Protein AF-A0A0R0HZZ9-F1 (afdb_monomer_lite)

Foldseek 3Di:
DDDDDDDDDDDDDDDDDDDDDDDDDDDDDDDDDDDDDDDDDDDDDDDDDDDDDDDDDDDDDDDDDDDDDDDDDDDDDDDDDDDDDDDDDDDDDDDDDDDDDDDDDPDPDDPPPPPDDDDPPPPPDDDDDDPPPDDDCVVVVVVVVVVVVVVVVVVVVVVVVVVVVVVVVVVVVVVVVVVVVVVVVVVVVVVVVVVVVVVVVVVVVVVVVVVVVVVVVVVVVVVVVVVVVVVVVVVVVVVVVVVVVVVVVVPPDDDDDDPDDPPDDDDDDDDDDPDPDPDPDPPPDDPPDDQPPCNDPVNCVVVVVVDPDDVCVVPPPVNDDDVVLVPPDPVVNPD

Radius of gyration: 51.35 Å; chains: 1; bounding box: 128×70×139 Å

Sequence (335 aa):
MAGSNIREPLAEIVDNVNPSASVLQDDILTGGREDILSTEFNLSGTCNKAKHKLDKQDGNRKRFTRKGKENHNISLGANGVKRTAESVCKRPSRGKLSGKDSMKQGSFNNIVSNVSSFIPLVQQKQAAAVVTGKRDIKVKALEAAEAAKRMAEKKENERKMKKEVLRIERERLELELQKKKKEEERKKKEAQMAAKKRQREDEEKKEKEKKRKRVNDMKKQQQEHEKILAKKEEIKIQRRATVMDNLIKAAEDDDLIIKDSLQEQSYEISPYRGSDDEDEDEDDLPNNKFIPSWASKHSLSLIVSSQKMDPETIFPPQSFCNIAEVLLPRKLQLQ

InterPro domains:
  IPR005635 Inner centromere protein, ARK-binding domain [PF03941] (275-326)
  IPR050875 Troponin I [PTHR13738] (38-294)

Organism: Glycine max (NCBI:txid3847)

Secondary structure (DSSP, 8-state):
-------PPPPP-------PPPP----------------------------------------------------------------------PPP--------------GGGG--------------------SS-HHHHHHHHHHHHHHHHHHHHHHHHHHHHHHHHHHHHHHHHHHHHHHHHHHHHHHHHHHHHHHHHHHHHHHHHHHHHHHHHHHHHHHHHHHHHHHHHHHHHHHHHHHHHHHHTT-SS--------------------------S--TTS-------GGGSHHHHHHHHHH----HHHHS-GGGSPPHHHHTS-TTTS--

pLDDT: mean 70.73, std 17.26, range [36.44, 95.56]

Structure (mmCIF, N/CA/C/O backbone):
data_AF-A0A0R0HZZ9-F1
#
_entry.id   AF-A0A0R0HZZ9-F1
#
loop_
_atom_site.group_PDB
_atom_site.id
_atom_site.type_symbol
_atom_site.label_atom_id
_atom_site.label_alt_id
_atom_site.label_comp_id
_atom_site.label_asym_id
_atom_site.label_entity_id
_atom_site.label_seq_id
_atom_site.pdbx_PDB_ins_code
_atom_site.Cartn_x
_atom_site.Cartn_y
_atom_site.Cartn_z
_atom_site.occupancy
_atom_site.B_iso_or_equiv
_atom_site.auth_seq_id
_atom_site.auth_comp_id
_atom_site.auth_asym_id
_atom_site.auth_atom_id
_atom_site.pdbx_PDB_model_num
ATOM 1 N N . MET A 1 1 ? -28.951 37.856 52.549 1.00 50.88 1 MET A N 1
ATOM 2 C CA . MET A 1 1 ? -27.474 37.849 52.599 1.00 50.88 1 MET A CA 1
ATOM 3 C C . MET A 1 1 ? -26.982 37.317 51.262 1.00 50.88 1 MET A C 1
ATOM 5 O O . MET A 1 1 ? -27.028 36.117 51.039 1.00 50.88 1 MET A O 1
ATOM 9 N N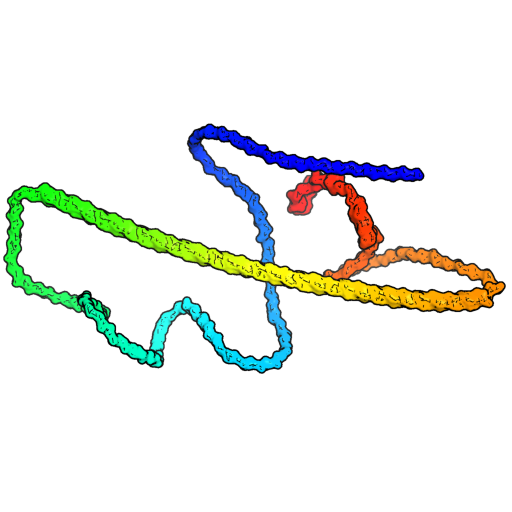 . ALA A 1 2 ? -26.685 38.226 50.333 1.00 44.50 2 ALA A N 1
ATOM 10 C CA . ALA A 1 2 ? -26.328 37.932 48.948 1.00 44.50 2 ALA A CA 1
ATOM 11 C C . ALA A 1 2 ? -24.808 38.053 48.778 1.00 44.50 2 ALA A C 1
ATOM 13 O O . ALA A 1 2 ? -24.232 39.042 49.223 1.00 44.50 2 ALA A O 1
ATOM 14 N N . GLY A 1 3 ? -24.173 37.069 48.143 1.00 56.09 3 GLY A N 1
ATOM 15 C CA . GLY A 1 3 ? -22.764 37.119 47.753 1.00 56.09 3 GLY A CA 1
ATOM 16 C C . GLY A 1 3 ? -22.658 36.967 46.242 1.00 56.09 3 GLY A C 1
ATOM 17 O O . GLY A 1 3 ? -22.862 35.874 45.723 1.00 56.09 3 GLY A O 1
ATOM 18 N N . SER A 1 4 ? -22.399 38.073 45.544 1.00 56.22 4 SER A N 1
ATOM 19 C CA . SER A 1 4 ? -22.109 38.098 44.107 1.00 56.22 4 SER A CA 1
ATOM 20 C C . SER A 1 4 ? -20.598 38.148 43.923 1.00 56.22 4 SER A C 1
ATOM 22 O O . SER A 1 4 ? -19.963 39.081 44.406 1.00 56.22 4 SER A O 1
ATOM 24 N N . ASN A 1 5 ? -20.028 37.173 43.217 1.00 62.66 5 ASN A N 1
ATOM 25 C CA . ASN A 1 5 ? -18.612 37.175 42.859 1.00 62.66 5 ASN A CA 1
ATOM 26 C C . ASN A 1 5 ? -18.471 37.684 41.419 1.00 62.66 5 ASN A C 1
ATOM 28 O O . ASN A 1 5 ? -18.911 37.034 40.471 1.00 62.66 5 ASN A O 1
ATOM 32 N N . ILE A 1 6 ? -17.892 38.876 41.290 1.00 58.50 6 ILE A N 1
ATOM 33 C CA . ILE A 1 6 ? -17.568 39.566 40.037 1.00 58.50 6 ILE A CA 1
ATOM 34 C C . ILE A 1 6 ? -16.272 38.957 39.482 1.00 58.50 6 ILE A C 1
ATOM 36 O O . ILE A 1 6 ? -15.330 38.720 40.235 1.00 58.50 6 ILE A O 1
ATOM 40 N N . ARG A 1 7 ? -16.222 38.691 38.172 1.00 70.94 7 ARG A N 1
ATOM 41 C CA . ARG A 1 7 ? -15.041 38.167 37.469 1.00 70.94 7 ARG A CA 1
ATOM 42 C C . ARG A 1 7 ? -14.515 39.244 36.511 1.00 70.94 7 ARG A C 1
ATOM 44 O O . ARG A 1 7 ? -15.278 39.717 35.675 1.00 70.94 7 ARG A O 1
ATOM 51 N N . GLU A 1 8 ? -13.247 39.628 36.654 1.00 70.31 8 GLU A N 1
ATOM 52 C CA . GLU A 1 8 ? -12.540 40.572 35.767 1.00 70.31 8 GLU A CA 1
ATOM 53 C C . GLU A 1 8 ? -12.221 39.967 34.381 1.00 70.31 8 GLU A C 1
ATOM 55 O O . GLU A 1 8 ? -12.094 38.741 34.268 1.00 70.31 8 GLU A O 1
ATOM 60 N N . PRO A 1 9 ? -12.077 40.794 33.321 1.00 62.66 9 PRO A N 1
ATOM 61 C CA . PRO A 1 9 ? -11.747 40.332 31.975 1.00 62.66 9 PRO A CA 1
ATOM 62 C C . PRO A 1 9 ? -10.226 40.226 31.748 1.00 62.66 9 PRO A C 1
ATOM 64 O O . PRO A 1 9 ? -9.448 41.028 32.258 1.00 62.66 9 PRO A O 1
ATOM 67 N N . LEU A 1 10 ? -9.805 39.231 30.955 1.00 63.00 10 LEU A N 1
ATOM 68 C CA . LEU A 1 10 ? -8.409 39.010 30.556 1.00 63.00 10 LEU A CA 1
ATOM 69 C C . LEU A 1 10 ? -7.931 40.060 29.538 1.00 63.00 10 LEU A C 1
ATOM 71 O O . LEU A 1 10 ? -8.644 40.372 28.587 1.00 63.00 10 LEU A O 1
ATOM 75 N N . ALA A 1 11 ? -6.697 40.530 29.727 1.00 61.00 11 ALA A N 1
ATOM 76 C CA . ALA A 1 11 ? -5.991 41.469 28.862 1.00 61.00 11 ALA A CA 1
ATOM 77 C C . ALA A 1 11 ? -5.634 40.886 27.479 1.00 61.00 11 ALA A C 1
ATOM 79 O O . ALA A 1 11 ? -5.293 39.709 27.347 1.00 61.00 11 ALA A O 1
ATOM 80 N N . GLU A 1 12 ? -5.681 41.756 26.468 1.00 52.16 12 GLU A N 1
ATOM 81 C CA . GLU A 1 12 ? -5.225 41.532 25.093 1.00 52.16 12 GLU A CA 1
ATOM 82 C C . GLU A 1 12 ? -3.694 41.420 25.032 1.00 52.16 12 GLU A C 1
ATOM 84 O O . GLU A 1 12 ? -2.976 42.266 25.567 1.00 52.16 12 GLU A O 1
ATOM 89 N N . ILE A 1 13 ? -3.185 40.392 24.349 1.00 65.38 13 ILE A N 1
ATOM 90 C CA . ILE A 1 13 ? -1.759 40.244 24.046 1.00 65.38 13 ILE A CA 1
ATOM 91 C C . ILE A 1 13 ? -1.553 40.671 22.591 1.00 65.38 13 ILE A C 1
ATOM 93 O O . ILE A 1 13 ? -2.088 40.059 21.669 1.00 65.38 13 ILE A O 1
ATOM 97 N N . VAL A 1 14 ? -0.802 41.758 22.416 1.00 57.75 14 VAL A N 1
ATOM 98 C CA . VAL A 1 14 ? -0.330 42.293 21.135 1.00 57.75 14 VAL A CA 1
ATOM 99 C C . VAL A 1 14 ? 0.933 41.536 20.721 1.00 57.75 14 VAL A C 1
ATOM 101 O O . VAL A 1 14 ? 1.928 41.551 21.446 1.00 57.75 14 VAL A O 1
ATOM 104 N N . ASP A 1 15 ? 0.906 40.911 19.544 1.00 53.62 15 ASP A N 1
ATOM 105 C CA . ASP A 1 15 ? 2.077 40.293 18.916 1.00 53.62 15 ASP A CA 1
ATOM 106 C C . ASP A 1 15 ? 2.975 41.366 18.282 1.00 53.62 15 ASP A C 1
ATOM 108 O O . ASP A 1 15 ? 2.607 42.011 17.297 1.00 53.62 15 ASP A O 1
ATOM 112 N N . ASN A 1 16 ? 4.182 41.541 18.825 1.00 52.97 16 ASN A N 1
ATOM 113 C CA . ASN A 1 16 ? 5.227 42.358 18.212 1.00 52.97 16 ASN A CA 1
ATOM 114 C C . ASN A 1 16 ? 6.112 41.507 17.292 1.00 52.97 16 ASN A C 1
ATOM 116 O O . ASN A 1 16 ? 6.825 40.603 17.727 1.00 52.97 16 ASN A O 1
ATOM 120 N N . VAL A 1 17 ? 6.090 41.862 16.010 1.00 45.72 17 VAL A N 1
ATOM 121 C CA . VAL A 1 17 ? 6.962 41.361 14.944 1.00 45.72 17 VAL A CA 1
ATOM 122 C C . VAL A 1 17 ? 8.260 42.171 14.928 1.00 45.72 17 VAL A C 1
ATOM 124 O O . VAL A 1 17 ? 8.204 43.385 14.753 1.00 45.72 17 VAL A O 1
ATOM 127 N N . ASN A 1 18 ? 9.415 41.509 15.070 1.00 50.00 18 ASN A N 1
ATOM 128 C CA . ASN A 1 18 ? 10.672 41.853 14.378 1.00 50.00 18 ASN A CA 1
ATOM 129 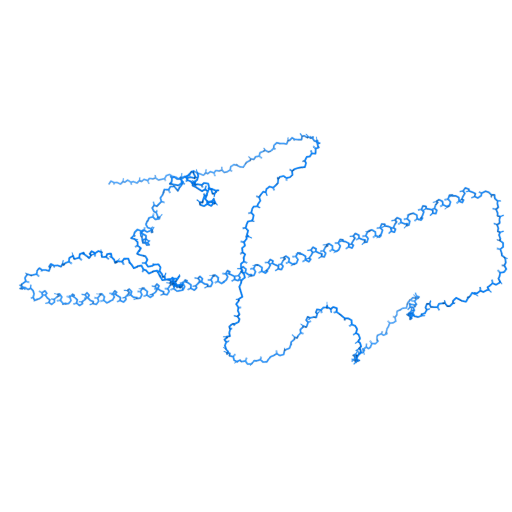C C . ASN A 1 18 ? 11.810 40.884 14.743 1.00 50.00 18 ASN A C 1
ATOM 131 O O . ASN A 1 18 ? 12.122 40.727 15.923 1.00 50.00 18 ASN A O 1
ATOM 135 N N . PRO A 1 19 ? 12.530 40.352 13.742 1.00 50.62 19 PRO A N 1
ATOM 136 C CA . PRO A 1 19 ? 13.942 40.047 13.912 1.00 50.62 19 PRO A CA 1
ATOM 137 C C . PRO A 1 19 ? 14.784 40.765 12.845 1.00 50.62 19 PRO A C 1
ATOM 139 O O . PRO A 1 19 ? 14.700 40.471 11.653 1.00 50.62 19 PRO A O 1
ATOM 142 N N . SER A 1 20 ? 15.627 41.699 13.288 1.00 45.81 20 SER A N 1
ATOM 143 C CA . SER A 1 20 ? 16.692 42.293 12.474 1.00 45.81 20 SER A CA 1
ATOM 144 C C . SER A 1 20 ? 17.837 41.292 12.300 1.00 45.81 20 SER A C 1
ATOM 146 O O . SER A 1 20 ? 18.441 40.868 13.283 1.00 45.81 20 SER A O 1
ATOM 148 N N . ALA A 1 21 ? 18.160 40.945 11.053 1.00 42.66 21 ALA A N 1
ATOM 149 C CA . ALA A 1 21 ? 19.355 40.189 10.687 1.00 42.66 21 ALA A CA 1
ATOM 150 C C . ALA A 1 21 ? 20.481 41.152 10.274 1.00 42.66 21 ALA A C 1
ATOM 152 O O . ALA A 1 21 ? 20.301 41.980 9.381 1.00 42.66 21 ALA A O 1
ATOM 153 N N . SER A 1 22 ? 21.636 41.029 10.933 1.00 55.59 22 SER A N 1
ATOM 154 C CA . SER A 1 22 ? 22.881 41.711 10.575 1.00 55.59 22 SER A CA 1
ATOM 155 C C . SER A 1 22 ? 23.691 40.852 9.603 1.00 55.59 22 SER A C 1
ATOM 157 O O . SER A 1 22 ? 23.867 39.653 9.814 1.00 55.59 22 SER A O 1
ATOM 159 N N . VAL A 1 23 ? 24.167 41.499 8.544 1.00 40.91 23 VAL A N 1
ATOM 160 C CA . VAL A 1 23 ? 25.007 40.988 7.456 1.00 40.91 23 VAL A CA 1
ATOM 161 C C . VAL A 1 23 ? 26.477 41.036 7.880 1.00 40.91 23 VAL A C 1
ATOM 163 O O . VAL A 1 23 ? 26.926 42.071 8.365 1.00 40.91 23 VAL A O 1
ATOM 166 N N . LEU A 1 24 ? 27.240 39.965 7.635 1.00 60.25 24 LEU A N 1
ATOM 167 C CA . LEU A 1 24 ? 28.703 40.030 7.518 1.00 60.25 24 LEU A CA 1
ATOM 168 C C . LEU A 1 24 ? 29.220 38.956 6.539 1.00 60.25 24 LEU A C 1
ATOM 170 O O . LEU A 1 24 ? 29.161 37.758 6.800 1.00 60.25 24 LEU A O 1
ATOM 174 N N . GLN A 1 25 ? 29.653 39.466 5.386 1.00 41.12 25 GLN A N 1
ATOM 175 C CA . GLN A 1 25 ? 30.665 38.981 4.433 1.00 41.12 25 GLN A CA 1
ATOM 176 C C . GLN A 1 25 ? 32.007 38.695 5.159 1.00 41.12 25 GLN A C 1
ATOM 178 O O . GLN A 1 25 ? 32.228 39.273 6.216 1.00 41.12 25 GLN A O 1
ATOM 183 N N . ASP A 1 26 ? 32.969 37.865 4.748 1.00 45.97 26 ASP A N 1
ATOM 184 C CA . ASP A 1 26 ? 33.351 37.224 3.485 1.00 45.97 26 ASP A CA 1
ATOM 185 C C . ASP A 1 26 ? 34.304 36.034 3.797 1.00 45.97 26 ASP A C 1
ATOM 187 O O . ASP A 1 26 ? 34.733 35.845 4.935 1.00 45.97 26 ASP A O 1
ATOM 191 N N . ASP A 1 27 ? 34.672 35.310 2.735 1.00 45.06 27 ASP A N 1
ATOM 192 C CA . ASP A 1 27 ? 35.916 34.546 2.539 1.00 45.06 27 ASP A CA 1
ATOM 193 C C . ASP A 1 27 ? 35.958 33.009 2.726 1.00 45.06 27 ASP A C 1
ATOM 195 O O . ASP A 1 27 ? 36.266 32.451 3.771 1.00 45.06 27 ASP A O 1
ATOM 199 N N . ILE A 1 28 ? 35.739 32.343 1.578 1.00 42.19 28 ILE A N 1
ATOM 200 C CA . ILE A 1 28 ? 36.768 31.606 0.816 1.00 42.19 28 ILE A CA 1
ATOM 201 C C . ILE A 1 28 ? 37.365 30.326 1.463 1.00 42.19 28 ILE A C 1
ATOM 203 O O . ILE A 1 28 ? 38.169 30.357 2.384 1.00 42.19 28 ILE A O 1
ATOM 207 N N . LEU A 1 29 ? 37.094 29.217 0.751 1.00 47.94 29 LEU A N 1
ATOM 208 C CA . LEU A 1 29 ? 37.941 28.038 0.483 1.00 47.94 29 LEU A CA 1
ATOM 209 C C . LEU A 1 29 ? 37.781 26.732 1.299 1.00 47.94 29 LEU A C 1
ATOM 211 O O . LEU A 1 29 ? 38.280 26.566 2.400 1.00 47.94 29 LEU A O 1
ATOM 215 N N . THR A 1 30 ? 37.335 25.724 0.534 1.00 46.38 30 THR A N 1
ATOM 216 C CA . THR A 1 30 ? 37.836 24.332 0.480 1.00 46.38 30 THR A CA 1
ATOM 217 C C . THR A 1 30 ? 37.142 23.271 1.336 1.00 46.38 30 THR A C 1
ATOM 219 O O . THR A 1 30 ? 37.454 23.075 2.498 1.00 46.38 30 THR A O 1
ATOM 222 N N . GLY A 1 31 ? 36.320 22.466 0.651 1.00 36.44 31 GLY A N 1
ATOM 223 C CA . GLY A 1 31 ? 36.435 21.002 0.658 1.00 36.44 31 GLY A CA 1
ATOM 224 C C . GLY A 1 31 ? 36.012 20.259 1.925 1.00 36.44 31 GLY A C 1
ATOM 225 O O . GLY A 1 31 ? 36.791 20.106 2.852 1.00 36.44 31 GLY A O 1
ATOM 226 N N . GLY A 1 32 ? 34.831 19.645 1.891 1.00 41.22 32 GLY A N 1
ATOM 227 C CA . GLY A 1 32 ? 34.428 18.668 2.903 1.00 41.22 32 GLY A CA 1
ATOM 228 C C . GLY A 1 32 ? 33.015 18.174 2.646 1.00 41.22 32 GLY A C 1
ATOM 229 O O . GLY A 1 32 ? 32.047 18.837 2.986 1.00 41.22 32 GLY A O 1
ATOM 230 N N . ARG A 1 33 ? 32.911 17.044 1.951 1.00 49.62 33 ARG A N 1
ATOM 231 C CA . ARG A 1 33 ? 31.673 16.377 1.547 1.00 49.62 33 ARG A CA 1
ATOM 232 C C . ARG A 1 33 ? 31.190 15.496 2.695 1.00 49.62 33 ARG A C 1
ATOM 234 O O . ARG A 1 33 ? 31.752 14.424 2.858 1.00 49.62 33 ARG A O 1
ATOM 241 N N . GLU A 1 34 ? 30.125 15.890 3.383 1.00 45.31 34 GLU A N 1
ATOM 242 C CA . GLU A 1 34 ? 29.349 15.034 4.292 1.00 45.31 34 GLU A CA 1
ATOM 243 C C . GLU A 1 34 ? 27.921 15.592 4.425 1.00 45.31 34 GLU A C 1
ATOM 245 O O . GLU A 1 34 ? 27.620 16.407 5.292 1.00 45.31 34 GLU A O 1
ATOM 250 N N . ASP A 1 35 ? 27.025 15.151 3.536 1.00 53.09 35 ASP A N 1
ATOM 251 C CA . ASP A 1 35 ? 25.590 15.416 3.658 1.00 53.09 35 ASP A CA 1
ATOM 252 C C . ASP A 1 35 ? 24.978 14.421 4.653 1.00 53.09 35 ASP A C 1
ATOM 254 O O . ASP A 1 35 ? 24.663 13.275 4.318 1.00 53.09 35 ASP A O 1
ATOM 258 N N . ILE A 1 36 ? 24.805 14.878 5.891 1.00 48.38 36 ILE A N 1
ATOM 259 C CA . ILE A 1 36 ? 23.891 14.297 6.873 1.00 48.38 36 ILE A CA 1
ATOM 260 C C . ILE A 1 36 ? 22.535 14.976 6.657 1.00 48.38 36 ILE A C 1
ATOM 262 O O . ILE A 1 36 ? 22.330 16.113 7.073 1.00 48.38 36 ILE A O 1
ATOM 266 N N . LEU A 1 37 ? 21.596 14.284 6.009 1.00 58.88 37 LEU A N 1
ATOM 267 C CA . LEU A 1 37 ? 20.186 14.670 5.990 1.00 58.88 37 LEU A CA 1
ATOM 268 C C . LEU A 1 37 ? 19.320 13.500 6.466 1.00 58.88 37 LEU A C 1
ATOM 270 O O . LEU A 1 37 ? 19.145 12.499 5.779 1.00 58.88 37 LEU A O 1
ATOM 274 N N . SER A 1 38 ? 18.796 13.696 7.675 1.00 51.56 38 SER A N 1
ATOM 275 C CA . SER A 1 38 ? 17.393 13.495 8.041 1.00 51.56 38 SER A CA 1
ATOM 276 C C . SER A 1 38 ? 16.764 12.133 7.740 1.00 51.56 38 SER A C 1
ATOM 278 O O . SER A 1 38 ? 16.144 11.901 6.707 1.00 51.56 38 SER A O 1
ATOM 280 N N . THR A 1 39 ? 16.839 11.282 8.757 1.00 42.97 39 THR A N 1
ATOM 281 C CA . THR A 1 39 ? 15.994 10.119 9.032 1.00 42.97 39 THR A CA 1
ATOM 282 C C . THR A 1 39 ? 14.498 10.421 8.857 1.00 42.97 39 THR A C 1
ATOM 284 O O . THR A 1 39 ? 13.894 11.089 9.692 1.00 42.97 39 THR A O 1
ATOM 287 N N . GLU A 1 40 ? 13.875 9.850 7.824 1.00 58.41 40 GLU A N 1
ATOM 288 C CA . GLU A 1 40 ? 12.431 9.600 7.775 1.00 58.41 40 GLU A CA 1
ATOM 289 C C . GLU A 1 40 ? 12.175 8.083 7.759 1.00 58.41 40 GLU A C 1
ATOM 291 O O . GLU A 1 40 ? 12.604 7.342 6.873 1.00 58.41 40 GLU A O 1
ATOM 296 N N . PHE A 1 41 ? 11.513 7.599 8.806 1.00 57.66 41 PHE A N 1
ATOM 297 C CA . PHE A 1 41 ? 11.207 6.193 9.037 1.00 57.66 41 PHE A CA 1
ATOM 298 C C . PHE A 1 41 ? 9.831 5.873 8.453 1.00 57.66 41 PHE A C 1
ATOM 300 O O . PHE A 1 41 ? 8.802 6.255 9.005 1.00 57.66 41 PHE A O 1
ATOM 307 N N . ASN A 1 42 ? 9.807 5.161 7.328 1.00 50.00 42 ASN A N 1
ATOM 308 C CA . ASN A 1 42 ? 8.588 4.600 6.757 1.00 50.00 42 ASN A CA 1
ATOM 309 C C . ASN A 1 42 ? 8.537 3.097 7.062 1.00 50.00 42 ASN A C 1
ATOM 311 O O . ASN A 1 42 ? 9.225 2.315 6.407 1.00 50.00 42 ASN A O 1
ATOM 315 N N . LEU A 1 43 ? 7.682 2.674 7.999 1.00 50.72 43 LEU A N 1
ATOM 31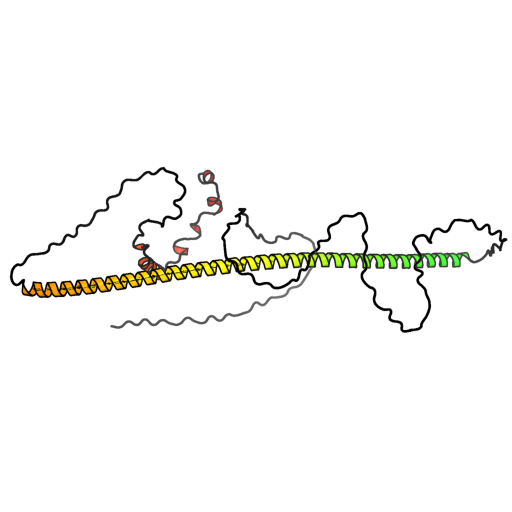6 C CA . LEU A 1 43 ? 7.181 1.298 8.013 1.00 50.72 43 LEU A CA 1
ATOM 317 C C . LEU A 1 43 ? 5.769 1.258 7.455 1.00 50.72 43 LEU A C 1
ATOM 319 O O . LEU A 1 43 ? 4.800 1.634 8.106 1.00 50.72 43 LEU A O 1
ATOM 323 N N . SER A 1 44 ? 5.651 0.706 6.256 1.00 50.84 44 SER A N 1
ATOM 324 C CA . SER A 1 44 ? 4.414 0.077 5.818 1.00 50.84 44 SER A CA 1
ATOM 325 C C . SER A 1 44 ? 4.781 -1.273 5.220 1.00 50.84 44 SER A C 1
ATOM 327 O O . SER A 1 44 ? 5.074 -1.406 4.033 1.00 50.84 44 SER A O 1
ATOM 329 N N . GLY A 1 45 ? 4.854 -2.272 6.094 1.00 52.12 45 GLY A N 1
ATOM 330 C CA . GLY A 1 45 ? 4.812 -3.670 5.703 1.00 52.12 45 GLY A CA 1
ATOM 331 C C . GLY A 1 45 ? 3.380 -4.167 5.829 1.00 52.12 45 GLY A C 1
ATOM 332 O O . GLY A 1 45 ? 2.690 -3.793 6.776 1.00 52.12 45 GLY A O 1
ATOM 333 N N . THR A 1 46 ? 2.969 -5.078 4.941 1.00 53.88 46 THR A N 1
ATOM 334 C CA . THR A 1 46 ? 1.966 -6.056 5.377 1.00 53.88 46 THR A CA 1
ATOM 335 C C . THR A 1 46 ? 0.899 -6.512 4.375 1.00 53.88 46 THR A C 1
ATOM 337 O O . THR A 1 46 ? -0.261 -6.167 4.553 1.00 53.88 46 THR A O 1
ATOM 340 N N . CYS A 1 47 ? 1.213 -7.345 3.378 1.00 45.59 47 CYS A N 1
ATOM 341 C CA . CYS A 1 47 ? 0.495 -8.627 3.315 1.00 45.59 47 CYS A CA 1
ATOM 342 C C . CYS A 1 47 ? -0.735 -8.739 2.384 1.00 45.59 47 CYS A C 1
ATOM 344 O O . CYS A 1 47 ? -0.554 -8.640 1.193 1.00 45.59 47 CYS A O 1
ATOM 346 N N . ASN A 1 48 ? -1.907 -9.232 2.780 1.00 60.06 48 ASN A N 1
ATOM 347 C CA . ASN A 1 48 ? -2.325 -10.550 2.253 1.00 60.06 48 ASN A CA 1
ATOM 348 C C . ASN A 1 48 ? -3.387 -10.562 1.126 1.00 60.06 48 ASN A C 1
ATOM 350 O O . ASN A 1 48 ? -4.310 -9.756 1.067 1.00 60.06 48 ASN A O 1
ATOM 354 N N . LYS A 1 49 ? -3.265 -11.575 0.256 1.00 53.22 49 LYS A N 1
ATOM 355 C CA . LYS A 1 49 ? -4.151 -11.945 -0.860 1.00 53.22 49 LYS A CA 1
ATOM 356 C C . LYS A 1 49 ? -5.365 -12.742 -0.369 1.00 53.22 49 LYS A C 1
ATOM 358 O O . LYS A 1 49 ? -5.165 -13.669 0.401 1.00 53.22 49 LYS A O 1
ATOM 363 N N . ALA A 1 50 ? -6.550 -12.536 -0.948 1.00 53.50 50 ALA A N 1
ATOM 364 C CA . ALA A 1 50 ? -7.562 -13.597 -1.059 1.00 53.50 50 ALA A CA 1
ATOM 365 C C . ALA A 1 50 ? -8.598 -13.281 -2.150 1.00 53.50 50 ALA A C 1
ATOM 367 O O . ALA A 1 50 ? -9.045 -12.147 -2.302 1.00 53.50 50 ALA A O 1
ATOM 368 N N . LYS A 1 51 ? -8.926 -14.296 -2.954 1.00 54.53 51 LYS A N 1
ATOM 369 C CA . LYS A 1 51 ? -9.880 -14.254 -4.069 1.00 54.53 51 LYS A CA 1
ATOM 370 C C . LYS A 1 51 ? -11.298 -14.480 -3.543 1.00 54.53 51 LYS A C 1
ATOM 372 O O . LYS A 1 51 ? -11.473 -15.387 -2.743 1.00 54.53 51 LYS A O 1
ATOM 377 N N . HIS A 1 52 ? -12.303 -13.800 -4.095 1.00 56.91 52 HIS A N 1
ATOM 378 C CA . HIS A 1 52 ? -13.679 -14.296 -4.030 1.00 56.91 52 HIS A CA 1
ATOM 379 C C . HIS A 1 52 ? -14.243 -14.485 -5.436 1.00 56.91 52 HIS A C 1
ATOM 381 O O . HIS A 1 52 ? -14.131 -13.612 -6.300 1.00 56.91 52 HIS A O 1
ATOM 387 N N . LYS A 1 53 ? -14.769 -15.688 -5.672 1.00 56.12 53 LYS A N 1
ATOM 388 C CA . LYS A 1 53 ? -15.430 -16.092 -6.906 1.00 56.12 53 LYS A CA 1
ATOM 389 C C . LYS A 1 53 ? -16.883 -15.610 -6.925 1.00 56.12 53 LYS A C 1
ATOM 391 O O . LYS A 1 53 ? -17.491 -15.385 -5.885 1.00 56.12 53 LYS A O 1
ATOM 396 N N . LEU A 1 54 ? -17.355 -15.473 -8.163 1.00 46.91 54 LEU A N 1
ATOM 397 C CA . LEU A 1 54 ? -18.718 -15.267 -8.646 1.00 46.91 54 LEU A CA 1
ATOM 398 C C . LEU A 1 54 ? -19.781 -16.001 -7.825 1.00 46.91 54 LEU A C 1
ATOM 400 O O . LEU A 1 54 ? -19.753 -17.229 -7.766 1.00 46.91 54 LEU A O 1
ATOM 404 N N . ASP A 1 55 ? -20.761 -15.240 -7.343 1.00 54.91 55 ASP A N 1
ATOM 405 C CA . ASP A 1 55 ? -22.083 -15.756 -7.017 1.00 54.91 55 ASP A CA 1
ATOM 406 C C . ASP A 1 55 ? -23.110 -15.238 -8.033 1.00 54.91 55 ASP A C 1
ATOM 408 O O . ASP A 1 55 ? -23.015 -14.117 -8.549 1.00 54.91 55 ASP A O 1
ATOM 412 N N . LYS A 1 56 ? -24.030 -16.130 -8.384 1.00 54.12 56 LYS A N 1
ATOM 413 C CA . LYS A 1 56 ? -25.079 -15.965 -9.385 1.00 54.12 56 LYS A CA 1
ATOM 414 C C . LYS A 1 56 ? -26.318 -15.424 -8.682 1.00 54.12 56 LYS A C 1
ATOM 416 O O . LYS A 1 56 ? -26.734 -15.999 -7.687 1.00 54.12 56 LYS A O 1
ATOM 421 N N . GLN A 1 57 ? -27.002 -14.443 -9.265 1.00 53.28 57 GLN A N 1
ATOM 422 C CA . GLN A 1 57 ? -28.443 -14.352 -9.046 1.00 53.28 57 GLN A CA 1
ATOM 423 C C . GLN A 1 57 ? -29.189 -13.849 -10.281 1.00 53.28 57 GLN A C 1
ATOM 425 O O . GLN A 1 57 ? -28.752 -12.955 -11.005 1.00 53.28 57 GLN A O 1
ATOM 430 N N . ASP A 1 58 ? -30.284 -14.558 -10.511 1.00 54.81 58 ASP A N 1
ATOM 431 C CA . ASP A 1 58 ? -31.139 -14.636 -11.678 1.00 54.81 58 ASP A CA 1
ATOM 432 C C . ASP A 1 58 ? -31.991 -13.393 -11.955 1.00 54.81 58 ASP A C 1
ATOM 434 O O . ASP A 1 58 ? -32.393 -12.658 -11.059 1.00 54.81 58 ASP A O 1
ATOM 438 N N . GLY A 1 59 ? -32.382 -13.286 -13.229 1.00 51.12 59 GLY A N 1
ATOM 439 C CA . GLY A 1 59 ? -33.749 -12.932 -13.608 1.00 51.12 59 GLY A CA 1
ATOM 440 C C . GLY A 1 59 ? -34.138 -11.455 -13.567 1.00 51.12 59 GLY A C 1
ATOM 441 O O . GLY A 1 59 ? -34.634 -10.960 -12.566 1.00 51.12 59 GLY A O 1
ATOM 442 N N . ASN A 1 60 ? -34.095 -10.786 -14.726 1.00 58.59 60 ASN A N 1
ATOM 443 C CA . ASN A 1 60 ? -35.335 -10.333 -15.375 1.00 58.59 60 ASN A CA 1
ATOM 444 C C . ASN A 1 60 ? -35.093 -9.786 -16.793 1.00 58.59 60 ASN A C 1
ATOM 446 O O . ASN A 1 60 ? -34.380 -8.812 -17.027 1.00 58.59 60 ASN A O 1
ATOM 450 N N . ARG A 1 61 ? -35.735 -10.452 -17.761 1.00 50.09 61 ARG A N 1
ATOM 451 C CA . ARG A 1 61 ? -35.812 -10.096 -19.184 1.00 50.09 61 ARG A CA 1
ATOM 452 C C . ARG A 1 61 ? -36.515 -8.746 -19.380 1.00 50.09 61 ARG A C 1
ATOM 454 O O . ARG A 1 61 ? -37.692 -8.625 -19.054 1.00 50.09 61 ARG A O 1
ATOM 461 N N . LYS A 1 62 ? -35.897 -7.828 -20.126 1.00 62.50 62 LYS A N 1
ATOM 462 C CA . LYS A 1 62 ? -36.630 -6.988 -21.093 1.00 62.50 62 LYS A CA 1
ATOM 463 C C . LYS A 1 62 ? -35.703 -6.542 -22.226 1.00 62.50 62 LYS A C 1
ATOM 465 O O . LYS A 1 62 ? -34.744 -5.811 -22.019 1.00 62.50 62 LYS A O 1
ATOM 470 N N . ARG A 1 63 ? -35.982 -7.049 -23.433 1.00 55.22 63 ARG A N 1
ATOM 471 C CA . ARG A 1 63 ? -35.331 -6.666 -24.693 1.00 55.22 63 ARG A CA 1
ATOM 472 C C . ARG A 1 63 ? -35.743 -5.239 -25.055 1.00 55.22 63 ARG A C 1
ATOM 474 O O . ARG A 1 63 ? -36.935 -4.994 -25.181 1.00 55.22 63 ARG A O 1
ATOM 481 N N . PHE A 1 64 ? -34.778 -4.372 -25.346 1.00 54.06 64 PHE A N 1
ATOM 482 C CA . PHE A 1 64 ? -34.951 -3.297 -26.323 1.00 54.06 64 PHE A CA 1
ATOM 483 C C . PHE A 1 64 ? -33.689 -3.174 -27.178 1.00 54.06 64 PHE A C 1
ATOM 485 O O . PHE A 1 64 ? -32.564 -3.097 -26.695 1.00 54.06 64 PHE A O 1
ATOM 492 N N . THR A 1 65 ? -33.917 -3.233 -28.481 1.00 52.62 65 THR A N 1
ATOM 493 C CA . THR A 1 65 ? -32.959 -3.178 -29.580 1.00 52.62 65 THR A CA 1
ATOM 494 C C . THR A 1 65 ? -32.499 -1.744 -29.842 1.00 52.62 65 THR A C 1
ATOM 496 O O . THR A 1 65 ? -33.349 -0.898 -30.112 1.00 52.62 65 THR A O 1
ATOM 499 N N . ARG A 1 66 ? -31.186 -1.473 -29.914 1.00 56.59 66 ARG A N 1
ATOM 500 C CA . ARG A 1 66 ? -30.656 -0.412 -30.796 1.00 56.59 66 ARG A CA 1
ATOM 501 C C . ARG A 1 66 ? -29.171 -0.607 -31.144 1.00 56.59 66 ARG A C 1
ATOM 503 O O . ARG A 1 66 ? -28.290 -0.464 -30.312 1.00 56.59 66 ARG A O 1
ATOM 510 N N . LYS A 1 67 ? -28.965 -0.962 -32.415 1.00 59.75 67 LYS A N 1
ATOM 511 C CA . LYS A 1 67 ? -27.824 -0.749 -33.330 1.00 59.75 67 LYS A CA 1
ATOM 512 C C . LYS A 1 67 ? -26.529 -0.111 -32.764 1.00 59.75 67 LYS A C 1
ATOM 514 O O . LYS A 1 67 ? -26.485 1.088 -32.533 1.00 59.75 67 LYS A O 1
ATOM 519 N N . GLY A 1 68 ? -25.469 -0.927 -32.712 1.00 50.31 68 GLY A N 1
ATOM 520 C CA . GLY A 1 68 ? -24.195 -0.773 -33.442 1.00 50.31 68 GLY A CA 1
ATOM 521 C C . GLY A 1 68 ? -23.341 0.492 -33.276 1.00 50.31 68 GLY A C 1
ATOM 522 O O . GLY A 1 68 ? -23.675 1.526 -33.843 1.00 50.31 68 GLY A O 1
ATOM 523 N N . LYS A 1 69 ? -22.153 0.333 -32.668 1.00 62.75 69 LYS A N 1
ATOM 524 C CA . LYS A 1 69 ? -20.874 0.910 -33.134 1.00 62.75 69 LYS A CA 1
ATOM 525 C C . LYS A 1 69 ? -19.701 0.224 -32.414 1.00 62.75 69 LYS A C 1
ATOM 527 O O . LYS A 1 69 ? -19.502 0.441 -31.223 1.00 62.75 69 LYS A O 1
ATOM 532 N N . GLU A 1 70 ? -18.964 -0.626 -33.124 1.00 58.62 70 GLU A N 1
ATOM 533 C CA . GLU A 1 70 ? -17.697 -1.205 -32.662 1.00 58.62 70 GLU A CA 1
ATOM 534 C C . GLU A 1 70 ? -16.546 -0.244 -32.994 1.00 58.62 70 GLU A C 1
ATOM 536 O O . GLU A 1 70 ? -16.518 0.340 -34.075 1.00 58.62 70 GLU A O 1
ATOM 541 N N . ASN A 1 71 ? -15.598 -0.082 -32.074 1.00 65.25 71 ASN A N 1
ATOM 542 C CA . ASN A 1 71 ? -14.252 0.387 -32.382 1.00 65.25 71 ASN A CA 1
ATOM 543 C C . ASN A 1 71 ? -13.302 -0.672 -31.823 1.00 65.25 71 ASN A C 1
ATOM 545 O O . ASN A 1 71 ? -13.153 -0.819 -30.608 1.00 65.25 71 ASN A O 1
ATOM 549 N N . HIS A 1 72 ? -12.723 -1.449 -32.732 1.00 60.00 72 HIS A N 1
ATOM 550 C CA . HIS A 1 72 ? -11.706 -2.445 -32.446 1.00 60.00 72 HIS A CA 1
ATOM 551 C C . HIS A 1 72 ? -10.395 -1.772 -32.020 1.00 60.00 72 HIS A C 1
ATOM 553 O O . HIS A 1 72 ? -9.823 -0.978 -32.762 1.00 60.00 72 HIS A O 1
ATOM 559 N N . ASN A 1 73 ? -9.889 -2.144 -30.843 1.00 48.09 73 ASN A N 1
ATOM 560 C CA . ASN A 1 73 ? -8.483 -1.969 -30.492 1.00 48.09 73 ASN A CA 1
ATOM 561 C C . ASN A 1 73 ? -7.702 -3.120 -31.134 1.00 48.09 73 ASN A C 1
ATOM 563 O O . ASN A 1 73 ? -7.951 -4.278 -30.801 1.00 48.09 73 ASN A O 1
ATOM 567 N N . ILE A 1 74 ? -6.767 -2.820 -32.036 1.00 53.16 74 ILE A N 1
ATOM 568 C CA . ILE A 1 74 ? -5.815 -3.808 -32.555 1.00 53.16 74 ILE A CA 1
ATOM 569 C C . ILE A 1 74 ? -4.435 -3.462 -32.008 1.00 53.16 74 ILE A C 1
ATOM 571 O O . ILE A 1 74 ? -3.810 -2.473 -32.385 1.00 53.16 74 ILE A O 1
ATOM 575 N N . SER A 1 75 ? -3.980 -4.300 -31.085 1.00 53.31 75 SER A N 1
ATOM 576 C CA . SER A 1 75 ? -2.599 -4.402 -30.638 1.00 53.31 75 SER A CA 1
ATOM 577 C C . SER A 1 75 ? -1.705 -4.892 -31.778 1.00 53.31 75 SER A C 1
ATOM 579 O O . SER A 1 75 ? -1.937 -5.963 -32.338 1.00 53.31 75 SER A O 1
ATOM 581 N N . LEU A 1 76 ? -0.664 -4.117 -32.084 1.00 53.19 76 LEU A N 1
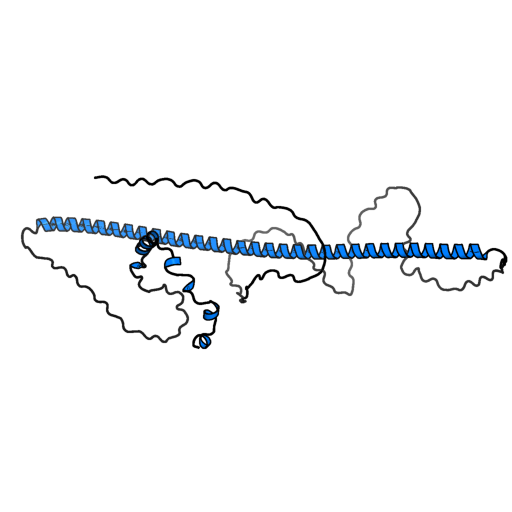ATOM 582 C CA . LEU A 1 76 ? 0.400 -4.473 -33.018 1.00 53.19 76 LEU A CA 1
ATOM 583 C C . LEU A 1 76 ? 1.397 -5.396 -32.289 1.00 53.19 76 LEU A C 1
ATOM 585 O O . LEU A 1 76 ? 2.252 -4.934 -31.536 1.00 53.19 76 LEU A O 1
ATOM 589 N N . GLY A 1 77 ? 1.244 -6.706 -32.469 1.00 46.78 77 GLY A N 1
ATOM 590 C CA . GLY A 1 77 ? 2.183 -7.736 -32.026 1.00 46.78 77 GLY A CA 1
ATOM 591 C C . GLY A 1 77 ? 2.647 -8.533 -33.240 1.00 46.78 77 GLY A C 1
ATOM 592 O O . GLY A 1 77 ? 1.833 -8.904 -34.079 1.00 46.78 77 GLY A O 1
ATOM 593 N N . ALA A 1 78 ? 3.960 -8.711 -33.351 1.00 45.41 78 ALA A N 1
ATOM 594 C CA . ALA A 1 78 ? 4.682 -9.329 -34.456 1.00 45.41 78 ALA A CA 1
ATOM 595 C C . ALA A 1 78 ? 4.090 -10.668 -34.932 1.00 45.41 78 ALA A C 1
ATOM 597 O O . ALA A 1 78 ? 3.632 -11.453 -34.110 1.00 45.41 78 ALA A O 1
ATOM 598 N N . ASN A 1 79 ? 4.153 -10.932 -36.244 1.00 52.91 79 ASN A N 1
ATOM 599 C CA . ASN A 1 79 ? 4.682 -12.164 -36.851 1.00 52.91 79 ASN A CA 1
ATOM 600 C C . ASN A 1 79 ? 4.495 -12.132 -38.374 1.00 52.91 79 ASN A C 1
ATOM 602 O O . ASN A 1 79 ? 3.520 -11.597 -38.896 1.00 52.91 79 ASN A O 1
ATOM 606 N N . GLY A 1 80 ? 5.497 -12.644 -39.085 1.00 49.28 80 GLY A N 1
ATOM 607 C CA . GLY A 1 80 ? 5.582 -12.562 -40.532 1.00 49.28 80 GLY A CA 1
ATOM 608 C C . GLY A 1 80 ? 4.780 -13.610 -41.303 1.00 49.28 80 GLY A C 1
ATOM 609 O O . GLY A 1 80 ? 4.119 -14.483 -40.757 1.00 49.28 80 GLY A O 1
ATOM 610 N N . VAL A 1 81 ? 5.017 -13.538 -42.615 1.00 58.00 81 VAL A N 1
ATOM 611 C CA . VAL A 1 81 ? 4.945 -14.634 -43.589 1.00 58.00 81 VAL A CA 1
ATOM 612 C C . VAL A 1 81 ? 3.548 -14.969 -44.151 1.00 58.00 81 VAL A C 1
ATOM 614 O O . VAL A 1 81 ? 2.772 -15.729 -43.597 1.00 58.00 81 VAL A O 1
ATOM 617 N N . LYS A 1 82 ? 3.391 -14.519 -45.409 1.00 59.88 82 LYS A N 1
ATOM 618 C CA . LYS A 1 82 ? 2.734 -15.173 -46.561 1.00 59.88 82 LYS A CA 1
ATOM 619 C C . LYS A 1 82 ? 1.205 -15.070 -46.749 1.00 59.88 82 LYS A C 1
ATOM 621 O O . LYS A 1 82 ? 0.436 -15.843 -46.203 1.00 59.88 82 LYS A O 1
ATOM 626 N N . ARG A 1 83 ? 0.905 -14.323 -47.826 1.00 57.09 83 ARG A N 1
ATOM 627 C CA . ARG A 1 83 ? 0.095 -14.693 -49.011 1.00 57.09 83 ARG A CA 1
ATOM 628 C C . ARG A 1 83 ? -1.407 -14.358 -49.034 1.00 57.09 83 ARG A C 1
ATOM 630 O O . ARG A 1 83 ? -2.228 -15.034 -48.442 1.00 57.09 83 ARG A O 1
ATOM 637 N N . THR A 1 84 ? -1.680 -13.355 -49.878 1.00 49.84 84 THR A N 1
ATOM 638 C CA . THR A 1 84 ? -2.646 -13.320 -50.999 1.00 49.84 84 THR A CA 1
ATOM 639 C C . THR A 1 84 ? -4.101 -13.712 -50.738 1.00 49.84 84 THR A C 1
ATOM 641 O O . THR A 1 84 ? -4.414 -14.895 -50.684 1.00 49.84 84 THR A O 1
ATOM 644 N N . ALA A 1 85 ? -4.996 -12.725 -50.803 1.00 51.59 85 ALA A N 1
ATOM 645 C CA . ALA A 1 85 ? -6.206 -12.785 -51.628 1.00 51.59 85 ALA A CA 1
ATOM 646 C C . ALA A 1 85 ? -6.750 -11.363 -51.850 1.00 51.59 85 ALA A C 1
ATOM 648 O O . ALA A 1 85 ? -6.756 -10.528 -50.948 1.00 51.59 85 ALA A O 1
ATOM 649 N N . GLU A 1 86 ? -7.120 -11.094 -53.095 1.00 49.72 86 GLU A N 1
ATOM 650 C CA . GLU A 1 86 ? -7.557 -9.824 -53.665 1.00 49.72 86 GLU A CA 1
ATOM 651 C C . GLU A 1 86 ? -8.957 -9.407 -53.178 1.00 49.72 86 GLU A C 1
ATOM 653 O O . GLU A 1 86 ? -9.815 -10.249 -52.937 1.00 49.72 86 GLU A O 1
ATOM 658 N N . SER A 1 87 ? -9.242 -8.101 -53.122 1.00 60.00 87 SER A N 1
ATOM 659 C CA . SER A 1 87 ? -10.248 -7.483 -54.012 1.00 60.00 87 SER A CA 1
ATOM 660 C C . SER A 1 87 ? -10.546 -6.011 -53.670 1.00 60.00 87 SER A C 1
ATOM 662 O O . SER A 1 87 ? -10.998 -5.645 -52.594 1.00 60.00 87 SER A O 1
ATOM 664 N N . VAL A 1 88 ? -10.258 -5.167 -54.666 1.00 49.62 88 VAL A N 1
ATOM 665 C CA . VAL A 1 88 ? -11.083 -4.081 -55.224 1.00 49.62 88 VAL A CA 1
ATOM 666 C C . VAL A 1 88 ? -11.825 -3.141 -54.257 1.00 49.62 88 VAL A C 1
ATOM 668 O O . VAL A 1 88 ? -12.991 -3.347 -53.945 1.00 49.62 88 VAL A O 1
ATOM 671 N N . CYS A 1 89 ? -11.235 -1.966 -54.001 1.00 49.75 89 CYS A N 1
ATOM 672 C CA . CYS A 1 89 ? -11.992 -0.753 -53.669 1.00 49.75 89 CYS A CA 1
ATOM 673 C C . CYS A 1 89 ? -11.541 0.452 -54.519 1.00 49.75 89 CYS A C 1
ATOM 675 O O . CYS A 1 89 ? -10.471 1.025 -54.344 1.00 49.75 89 CYS A O 1
ATOM 677 N N . LYS A 1 90 ? -12.406 0.755 -55.493 1.00 56.81 90 LYS A N 1
ATOM 678 C CA . LYS A 1 90 ? -12.741 2.017 -56.180 1.00 56.81 90 LYS A CA 1
ATOM 679 C C . LYS A 1 90 ? -11.784 3.222 -56.028 1.00 56.81 90 LYS A C 1
ATOM 681 O O . LYS A 1 90 ? -11.741 3.902 -55.011 1.00 56.81 90 LYS A O 1
ATOM 686 N N . ARG A 1 91 ? -11.156 3.576 -57.154 1.00 42.12 91 ARG A N 1
ATOM 687 C CA . ARG A 1 91 ? -10.544 4.880 -57.467 1.00 42.12 91 ARG A CA 1
ATOM 688 C C . ARG A 1 91 ? -11.630 5.890 -57.882 1.00 42.12 91 ARG A C 1
ATOM 690 O O . ARG A 1 91 ? -12.422 5.536 -58.756 1.00 42.12 91 ARG A O 1
ATOM 697 N N . PRO A 1 92 ? -11.606 7.146 -57.400 1.00 64.31 92 PRO A N 1
ATOM 698 C CA . PRO A 1 92 ? -12.244 8.253 -58.099 1.00 64.31 92 PRO A CA 1
ATOM 699 C C . PRO A 1 92 ? -11.238 9.292 -58.623 1.00 64.31 92 PRO A C 1
ATOM 701 O O . PRO A 1 92 ? -10.256 9.651 -57.981 1.00 64.31 92 PRO A O 1
ATOM 704 N N . SER A 1 93 ? -11.529 9.708 -59.854 1.00 57.50 93 SER A N 1
ATOM 705 C CA . SER A 1 93 ? -11.307 11.003 -60.510 1.00 57.50 93 SER A CA 1
ATOM 706 C C . SER A 1 93 ? -10.031 11.820 -60.250 1.00 57.50 93 SER A C 1
ATOM 708 O O . SER A 1 93 ? -9.857 12.516 -59.256 1.00 57.50 93 SER A O 1
ATOM 710 N N . ARG A 1 94 ? -9.238 11.845 -61.320 1.00 51.56 94 ARG A N 1
ATOM 711 C CA . ARG A 1 94 ? -8.254 12.840 -61.763 1.00 51.56 94 ARG A CA 1
ATOM 712 C C . ARG A 1 94 ? -8.817 14.279 -61.722 1.00 51.56 94 ARG A C 1
ATOM 714 O O . ARG A 1 94 ? -9.824 14.542 -62.372 1.00 51.56 94 ARG A O 1
ATOM 721 N N . GLY A 1 95 ? -8.112 15.211 -61.080 1.00 62.50 95 GLY A N 1
ATOM 722 C CA . GLY A 1 95 ? -8.204 16.651 -61.352 1.00 62.50 95 GLY A CA 1
ATOM 723 C C . GLY A 1 95 ? -7.010 17.084 -62.208 1.00 62.50 95 GLY A C 1
ATOM 724 O O . GLY A 1 95 ? -5.864 16.893 -61.807 1.00 62.50 95 GLY A O 1
ATOM 725 N N . LYS A 1 96 ? -7.263 17.601 -63.414 1.00 47.31 96 LYS A N 1
ATOM 726 C CA . LYS A 1 96 ? -6.274 18.294 -64.256 1.00 47.31 96 LYS A CA 1
ATOM 727 C C . LYS A 1 96 ? -6.506 19.791 -64.093 1.00 47.31 96 LYS A C 1
ATOM 729 O O . LYS A 1 96 ? -7.613 20.172 -64.420 1.00 47.31 96 LYS A O 1
ATOM 734 N N . LEU A 1 97 ? -5.504 20.583 -63.703 1.00 59.94 97 LEU A N 1
ATOM 735 C CA . LEU A 1 97 ? -5.282 22.002 -64.065 1.00 59.94 97 LEU A CA 1
ATOM 736 C C . LEU A 1 97 ? -3.837 22.335 -63.627 1.00 59.94 97 LEU A C 1
ATOM 738 O O . LEU A 1 97 ? -3.529 22.314 -62.444 1.00 59.94 97 LEU A O 1
ATOM 742 N N . SER A 1 98 ? -2.854 22.236 -64.525 1.00 56.41 98 SER A N 1
ATOM 743 C CA . SER A 1 98 ? -2.228 23.360 -65.247 1.00 56.41 98 SER A CA 1
ATOM 744 C C . SER A 1 98 ? -1.557 24.401 -64.336 1.00 56.41 98 SER A C 1
ATOM 746 O O . SER A 1 98 ? -2.200 25.318 -63.844 1.00 56.41 98 SER A O 1
ATOM 748 N N . GLY A 1 99 ? -0.239 24.286 -64.186 1.00 48.56 99 GLY A N 1
ATOM 749 C CA . GLY A 1 99 ? 0.652 25.289 -63.605 1.00 48.56 99 GLY A CA 1
ATOM 750 C C . GLY A 1 99 ? 2.073 24.924 -64.020 1.00 48.56 99 GLY A C 1
ATOM 751 O O . GLY A 1 99 ? 2.478 23.774 -63.895 1.00 48.56 99 GLY A O 1
ATOM 752 N N . LYS A 1 100 ? 2.758 25.857 -64.663 1.00 49.53 100 LYS A N 1
ATOM 753 C CA . LYS A 1 100 ? 3.824 25.640 -65.638 1.00 49.53 100 LYS A CA 1
ATOM 754 C C . LYS A 1 100 ? 5.112 26.210 -65.057 1.00 49.53 100 LYS A C 1
ATOM 756 O O . LYS A 1 100 ? 5.243 27.420 -65.058 1.00 49.53 100 LYS A O 1
ATOM 761 N N . ASP A 1 101 ? 6.017 25.367 -64.570 1.00 53.88 101 ASP A N 1
ATOM 762 C CA . ASP A 1 101 ? 7.456 25.654 -64.516 1.00 53.88 101 ASP A CA 1
ATOM 763 C C . ASP A 1 101 ? 8.240 24.352 -64.261 1.00 53.88 101 ASP A C 1
ATOM 765 O O . ASP A 1 101 ? 7.673 23.281 -64.059 1.00 53.88 101 ASP A O 1
ATOM 769 N N . SER A 1 102 ? 9.547 24.430 -64.388 1.00 50.28 102 SER A N 1
ATOM 770 C CA . SER A 1 102 ? 10.382 23.542 -65.173 1.00 50.28 102 SER A CA 1
ATOM 771 C C . SER A 1 102 ? 11.195 22.532 -64.350 1.00 50.28 102 SER A C 1
ATOM 773 O O . SER A 1 102 ? 11.490 22.715 -63.177 1.00 50.28 102 SER A O 1
ATOM 775 N N . MET A 1 103 ? 11.620 21.465 -65.038 1.00 55.97 103 MET A N 1
ATOM 776 C CA . MET A 1 103 ? 12.858 20.721 -64.765 1.00 55.97 103 MET A CA 1
ATOM 777 C C . MET A 1 103 ? 12.933 19.917 -63.453 1.00 55.97 103 MET A C 1
ATOM 779 O O . MET A 1 103 ? 13.534 20.336 -62.471 1.00 55.97 103 MET A O 1
ATOM 783 N N . LYS A 1 104 ? 12.472 18.660 -63.509 1.00 52.12 104 LYS A N 1
ATOM 784 C CA . LYS A 1 104 ? 13.294 17.431 -63.374 1.00 52.12 104 LYS A CA 1
ATOM 785 C C . LYS A 1 104 ? 12.382 16.252 -63.034 1.00 52.12 104 LYS A C 1
ATOM 787 O O . LYS A 1 104 ? 11.890 16.118 -61.918 1.00 52.12 104 LYS A O 1
ATOM 792 N N . GLN A 1 105 ? 12.169 15.387 -64.025 1.00 50.84 105 GLN A N 1
ATOM 793 C CA . GLN A 1 105 ? 11.562 14.075 -63.831 1.00 50.84 105 GLN A CA 1
ATOM 794 C C . GLN A 1 105 ? 12.430 13.262 -62.863 1.00 50.84 105 GLN A C 1
ATOM 796 O O . GLN A 1 105 ? 13.528 12.826 -63.205 1.00 50.84 105 GLN A O 1
ATOM 801 N N . GLY A 1 106 ? 11.925 13.057 -61.648 1.00 50.41 106 GLY A N 1
ATOM 802 C CA . GLY A 1 106 ? 12.376 11.988 -60.768 1.00 50.41 106 GLY A CA 1
ATOM 803 C C . GLY A 1 106 ? 11.942 10.660 -61.373 1.00 50.41 106 GLY A C 1
ATOM 804 O O . GLY A 1 106 ? 10.795 10.250 -61.220 1.00 50.41 106 GLY A O 1
ATOM 805 N N . SER A 1 107 ? 12.858 10.048 -62.118 1.00 62.97 107 SER A N 1
ATOM 806 C CA . SER A 1 107 ? 12.708 8.741 -62.745 1.00 62.97 107 SER A CA 1
ATOM 807 C C . SER A 1 107 ? 12.478 7.680 -61.668 1.00 62.97 107 SER A C 1
ATOM 809 O O . SER A 1 107 ? 13.382 7.354 -60.897 1.00 62.97 107 SER A O 1
ATOM 811 N N . PHE A 1 108 ? 11.262 7.150 -61.588 1.00 55.88 108 PHE A N 1
ATOM 812 C CA . PHE A 1 108 ? 10.938 5.960 -60.800 1.00 55.88 108 PHE A CA 1
ATOM 813 C C . PHE A 1 108 ? 11.556 4.748 -61.503 1.00 55.88 108 PHE A C 1
ATOM 815 O O . PHE A 1 108 ? 10.905 4.049 -62.276 1.00 55.88 108 PHE A O 1
ATOM 822 N N . ASN A 1 109 ? 12.852 4.541 -61.282 1.00 64.06 109 ASN A N 1
ATOM 823 C CA . ASN A 1 109 ? 13.579 3.422 -61.859 1.00 64.06 109 ASN A CA 1
ATOM 824 C C . ASN A 1 109 ? 13.507 2.232 -60.907 1.00 64.06 109 ASN A C 1
ATOM 826 O O . ASN A 1 109 ? 13.940 2.299 -59.757 1.00 64.06 109 ASN A O 1
ATOM 830 N N . ASN A 1 110 ? 12.939 1.141 -61.416 1.00 61.44 110 ASN A N 1
ATOM 831 C CA . ASN A 1 110 ? 12.890 -0.165 -60.776 1.00 61.44 110 ASN A CA 1
ATOM 832 C C . ASN A 1 110 ? 14.288 -0.594 -60.286 1.00 61.44 110 ASN A C 1
ATOM 834 O O . ASN A 1 110 ? 15.293 -0.358 -60.958 1.00 61.44 110 ASN A O 1
ATOM 838 N N . ILE A 1 111 ? 14.326 -1.273 -59.133 1.00 67.81 111 ILE A N 1
ATOM 839 C CA . ILE A 1 111 ? 15.516 -1.681 -58.350 1.00 67.81 111 ILE A CA 1
ATOM 840 C C . ILE A 1 111 ? 16.602 -2.402 -59.182 1.00 67.81 111 ILE A C 1
ATOM 842 O O . ILE A 1 111 ? 17.771 -2.411 -58.811 1.00 67.81 111 ILE A O 1
ATOM 846 N N . VAL A 1 112 ? 16.245 -2.965 -60.335 1.00 62.56 112 VAL A N 1
ATOM 847 C CA . VAL A 1 112 ? 17.140 -3.762 -61.189 1.00 62.56 112 VAL A CA 1
ATOM 848 C C . VAL A 1 112 ? 17.984 -2.904 -62.156 1.00 62.56 112 VAL A C 1
ATOM 850 O O . VAL A 1 112 ? 18.858 -3.419 -62.841 1.00 62.56 112 VAL A O 1
ATOM 853 N N . SER A 1 113 ? 17.793 -1.581 -62.196 1.00 62.78 113 SER A N 1
ATOM 854 C CA . SER A 1 113 ? 18.430 -0.700 -63.200 1.00 62.78 113 SER A CA 1
ATOM 855 C C . SER A 1 113 ? 19.921 -0.399 -62.961 1.00 62.78 113 SER A C 1
ATOM 857 O O . SER A 1 113 ? 20.538 0.285 -63.771 1.00 62.78 113 SER A O 1
ATOM 859 N N . ASN A 1 114 ? 20.515 -0.879 -61.864 1.00 67.88 114 ASN A N 1
ATOM 860 C CA . ASN A 1 114 ? 21.866 -0.479 -61.445 1.00 67.88 114 ASN A CA 1
ATOM 861 C C . ASN A 1 114 ? 22.966 -1.494 -61.808 1.00 67.88 114 ASN A C 1
ATOM 863 O O . ASN A 1 114 ? 24.113 -1.324 -61.398 1.00 67.88 114 ASN A O 1
ATOM 867 N N . VAL A 1 115 ? 22.653 -2.539 -62.579 1.00 71.06 115 VAL A N 1
ATOM 868 C CA . VAL A 1 115 ? 23.662 -3.493 -63.064 1.00 71.06 115 VAL A CA 1
ATOM 869 C C . VAL A 1 115 ? 24.271 -2.956 -64.358 1.00 71.06 115 VAL A C 1
ATOM 871 O O . VAL A 1 115 ? 23.867 -3.312 -65.461 1.00 71.06 115 VAL A O 1
ATOM 874 N N . SER A 1 116 ? 25.242 -2.056 -64.214 1.00 69.06 116 SER A N 1
ATOM 875 C CA . SER A 1 116 ? 26.144 -1.690 -65.306 1.00 69.06 116 SER A CA 1
ATOM 876 C C . SER A 1 116 ? 27.155 -2.823 -65.481 1.00 69.06 116 SER A C 1
ATOM 878 O O . SER A 1 116 ? 28.006 -3.042 -64.618 1.00 69.06 116 SER A O 1
ATOM 880 N N . SER A 1 117 ? 27.035 -3.593 -66.560 1.00 76.12 117 SER A N 1
ATOM 881 C CA . SER A 1 117 ? 28.027 -4.601 -66.928 1.00 76.12 117 SER A CA 1
ATOM 882 C C . SER A 1 117 ? 29.355 -3.914 -67.249 1.00 76.12 117 SER A C 1
ATOM 884 O O . SER A 1 117 ? 29.414 -3.056 -68.130 1.00 76.12 117 SER A O 1
ATOM 886 N N . PHE A 1 118 ? 30.422 -4.309 -66.554 1.00 74.88 118 PHE A N 1
ATOM 887 C CA . PHE A 1 118 ? 31.792 -3.898 -66.847 1.00 74.88 118 PHE A CA 1
ATOM 888 C C . PHE A 1 118 ? 32.212 -4.427 -68.225 1.00 74.88 118 PHE A C 1
ATOM 890 O O . PHE A 1 118 ? 32.743 -5.528 -68.340 1.00 74.88 118 PHE A O 1
ATOM 897 N N . ILE A 1 119 ? 31.979 -3.648 -69.278 1.00 73.12 119 ILE A N 1
ATOM 898 C CA . ILE A 1 119 ? 32.668 -3.818 -70.557 1.00 73.12 119 ILE A CA 1
ATOM 899 C C . ILE A 1 119 ? 33.801 -2.791 -70.550 1.00 73.12 119 ILE A C 1
ATOM 901 O O . ILE A 1 119 ? 33.514 -1.590 -70.572 1.00 73.12 119 ILE A O 1
ATOM 905 N N . PRO A 1 120 ? 35.077 -3.211 -70.469 1.00 74.44 120 PRO A N 1
ATOM 906 C CA . PRO A 1 120 ? 36.194 -2.288 -70.555 1.00 74.44 120 PRO A CA 1
ATOM 907 C C . PRO A 1 120 ? 36.146 -1.599 -71.917 1.00 74.44 120 PRO A C 1
ATOM 909 O O . PRO A 1 120 ? 36.386 -2.217 -72.954 1.00 74.44 120 PRO A O 1
ATOM 912 N N . LEU A 1 121 ? 35.806 -0.312 -71.921 1.00 72.31 121 LEU A N 1
ATOM 913 C CA . LEU A 1 121 ? 35.931 0.530 -73.099 1.00 72.31 121 LEU A CA 1
ATOM 914 C C . LEU A 1 121 ? 37.434 0.698 -73.362 1.00 72.31 121 LEU A C 1
ATOM 916 O O . LEU A 1 121 ? 38.093 1.548 -72.764 1.00 72.31 121 LEU A O 1
ATOM 920 N N . VAL A 1 122 ? 37.993 -0.148 -74.229 1.00 71.06 122 VAL A N 1
ATOM 921 C CA . VAL A 1 122 ? 39.340 0.011 -74.788 1.00 71.06 122 VAL A CA 1
ATOM 922 C C . VAL A 1 122 ? 39.307 1.237 -75.704 1.00 71.06 122 VAL A C 1
ATOM 924 O O . VAL A 1 122 ? 39.142 1.144 -76.916 1.00 71.06 122 VAL A O 1
ATOM 927 N N . GLN A 1 123 ? 39.396 2.428 -75.108 1.00 65.62 123 GLN A N 1
ATOM 928 C CA . GLN A 1 123 ? 39.684 3.660 -75.832 1.00 65.62 123 GLN A CA 1
ATOM 929 C C . GLN A 1 123 ? 41.196 3.779 -75.998 1.00 65.62 123 GLN A C 1
ATOM 931 O O . GLN A 1 123 ? 41.911 4.348 -75.178 1.00 65.62 123 GLN A O 1
ATOM 936 N N . GLN A 1 124 ? 41.665 3.252 -77.123 1.00 63.81 124 GLN A N 1
ATOM 937 C CA . GLN A 1 124 ? 42.913 3.642 -77.756 1.00 63.81 124 GLN A CA 1
ATOM 938 C C . GLN A 1 124 ? 42.791 5.114 -78.197 1.00 63.81 124 GLN A C 1
ATOM 940 O O . GLN A 1 124 ? 42.413 5.411 -79.328 1.00 63.81 124 GLN A O 1
ATOM 945 N N . LYS A 1 125 ? 43.062 6.060 -77.293 1.00 60.78 125 LYS A N 1
ATOM 946 C CA . LYS A 1 125 ? 43.237 7.480 -77.632 1.00 60.78 125 LYS A CA 1
ATOM 947 C C . LYS A 1 125 ? 44.521 8.017 -77.014 1.00 60.78 125 LYS A C 1
ATOM 949 O O . LYS A 1 125 ? 44.586 8.380 -75.850 1.00 60.78 125 LYS A O 1
ATOM 954 N N . GLN A 1 126 ? 45.537 7.946 -77.866 1.00 58.25 126 GLN A N 1
ATOM 955 C CA . GLN A 1 126 ? 46.652 8.863 -78.084 1.00 58.25 126 GLN A CA 1
ATOM 956 C C . GLN A 1 126 ? 46.962 9.894 -76.986 1.00 58.25 126 GLN A C 1
ATOM 958 O O . GLN A 1 126 ? 46.146 10.725 -76.598 1.00 58.25 126 GLN A O 1
ATOM 963 N N . ALA A 1 127 ? 48.232 9.827 -76.588 1.00 39.47 127 ALA A N 1
ATOM 964 C CA . ALA A 1 127 ? 48.997 10.732 -75.752 1.00 39.47 127 ALA A CA 1
ATOM 965 C C . ALA A 1 127 ? 48.654 12.223 -75.912 1.00 39.47 127 ALA A C 1
ATOM 967 O O . ALA A 1 127 ? 48.708 12.774 -77.008 1.00 39.47 127 ALA A O 1
ATOM 968 N N . ALA A 1 128 ? 48.448 12.896 -74.780 1.00 52.09 128 ALA A N 1
ATOM 969 C CA . ALA A 1 128 ? 48.571 14.343 -74.674 1.00 52.09 128 ALA A CA 1
ATOM 970 C C . ALA A 1 128 ? 49.367 14.704 -73.411 1.00 52.09 128 ALA A C 1
ATOM 972 O O . ALA A 1 128 ? 48.868 14.671 -72.292 1.00 52.09 128 ALA A O 1
ATOM 973 N N . ALA A 1 129 ? 50.642 14.997 -73.666 1.00 53.78 129 ALA A N 1
ATOM 974 C CA . ALA A 1 129 ? 51.500 15.985 -73.020 1.00 53.78 129 ALA A CA 1
ATOM 975 C C . ALA A 1 129 ? 51.489 16.090 -71.482 1.00 53.78 129 ALA A C 1
ATOM 977 O O . ALA A 1 129 ? 50.780 16.881 -70.863 1.00 53.78 129 ALA A O 1
ATOM 978 N N . VAL A 1 130 ? 52.468 15.397 -70.903 1.00 49.06 130 VAL A N 1
ATOM 979 C CA . VAL A 1 130 ? 53.199 15.803 -69.701 1.00 49.06 130 VAL A CA 1
ATOM 980 C C . VAL A 1 130 ? 53.750 17.224 -69.910 1.00 49.06 130 VAL A C 1
ATOM 982 O O . VAL A 1 130 ? 54.741 17.415 -70.609 1.00 49.06 130 VAL A O 1
ATOM 985 N N . VAL A 1 131 ? 53.121 18.238 -69.309 1.00 54.72 131 VAL A N 1
ATOM 986 C CA . VAL A 1 131 ? 53.709 19.584 -69.197 1.00 54.72 131 VAL A CA 1
ATOM 987 C C . VAL A 1 131 ? 54.552 19.627 -67.928 1.00 54.72 131 VAL A C 1
ATOM 989 O O . VAL A 1 131 ? 54.105 19.990 -66.841 1.00 54.72 131 VAL A O 1
ATOM 992 N N . THR A 1 132 ? 55.810 19.223 -68.067 1.00 45.25 132 THR A N 1
ATOM 993 C CA . THR A 1 132 ? 56.863 19.462 -67.079 1.00 45.25 132 THR A CA 1
ATOM 994 C C . THR A 1 132 ? 57.340 20.909 -67.176 1.00 45.25 132 THR A C 1
ATOM 996 O O . THR A 1 132 ? 58.345 21.199 -67.820 1.00 45.25 132 THR A O 1
ATOM 999 N N . GLY A 1 133 ? 56.632 21.826 -66.518 1.00 57.25 133 GLY A N 1
ATOM 1000 C CA . GLY A 1 133 ? 57.112 23.181 -66.240 1.00 57.25 133 GLY A CA 1
ATOM 1001 C C . GLY A 1 133 ? 57.848 23.217 -64.902 1.00 57.25 133 GLY A C 1
ATOM 1002 O O . GLY A 1 133 ? 57.255 23.503 -63.866 1.00 57.25 133 GLY A O 1
ATOM 1003 N N . LYS A 1 134 ? 59.136 22.861 -64.896 1.00 54.00 134 LYS A N 1
ATOM 1004 C CA . LYS A 1 134 ? 60.009 23.035 -63.726 1.00 54.00 134 LYS A CA 1
ATOM 1005 C C . LYS A 1 134 ? 60.392 24.516 -63.619 1.00 54.00 134 LYS A C 1
ATOM 1007 O O . LYS A 1 134 ? 60.865 25.047 -64.620 1.00 54.00 134 LYS A O 1
ATOM 1012 N N . ARG A 1 135 ? 60.314 25.059 -62.393 1.00 52.44 135 ARG A N 1
ATOM 1013 C CA . ARG A 1 135 ? 60.983 26.254 -61.809 1.00 52.44 135 ARG A CA 1
ATOM 1014 C C . ARG A 1 135 ? 59.950 27.260 -61.226 1.00 52.44 135 ARG A C 1
ATOM 1016 O O . ARG A 1 135 ? 59.037 27.678 -61.917 1.00 52.44 135 ARG A O 1
ATOM 1023 N N . ASP A 1 136 ? 60.068 27.516 -59.912 1.00 53.50 136 ASP A N 1
ATOM 1024 C CA . ASP A 1 136 ? 59.362 28.492 -59.030 1.00 53.50 136 ASP A CA 1
ATOM 1025 C C . ASP A 1 136 ? 58.033 28.136 -58.310 1.00 53.50 136 ASP A C 1
ATOM 1027 O O . ASP A 1 136 ? 57.503 28.933 -57.537 1.00 53.50 136 ASP A O 1
ATOM 1031 N N . ILE A 1 137 ? 57.521 26.905 -58.419 1.00 57.41 137 ILE A N 1
ATOM 1032 C CA . ILE A 1 137 ? 56.179 26.531 -57.894 1.00 57.41 137 ILE A CA 1
ATOM 1033 C C . ILE A 1 137 ? 56.185 25.977 -56.448 1.00 57.41 137 ILE A C 1
ATOM 1035 O O . ILE A 1 137 ? 55.130 25.793 -55.841 1.00 57.41 137 ILE A O 1
ATOM 1039 N N . LYS A 1 138 ? 57.352 25.720 -55.842 1.00 59.66 138 LYS A N 1
ATOM 1040 C CA . LYS A 1 138 ? 57.421 24.995 -54.555 1.00 59.66 138 LYS A CA 1
ATOM 1041 C C . LYS A 1 138 ? 56.752 25.720 -53.379 1.00 59.66 138 LYS A C 1
ATOM 1043 O O . LYS A 1 138 ? 56.151 25.044 -52.557 1.00 59.66 138 LYS A O 1
ATOM 1048 N N . VAL A 1 139 ? 56.795 27.053 -53.306 1.00 63.38 139 VAL A N 1
ATOM 1049 C CA . VAL A 1 139 ? 56.170 27.793 -52.188 1.00 63.38 139 VAL A CA 1
ATOM 1050 C C . VAL A 1 139 ? 54.651 27.899 -52.371 1.00 63.38 139 VAL A C 1
ATOM 1052 O O . VAL A 1 139 ? 53.901 27.567 -51.458 1.00 63.38 139 VAL A O 1
ATOM 1055 N N . LYS A 1 140 ? 54.176 28.229 -53.582 1.00 73.19 140 LYS A N 1
ATOM 1056 C CA . LYS A 1 140 ? 52.732 28.344 -53.873 1.00 73.19 140 LYS A CA 1
ATOM 1057 C C . LYS A 1 140 ? 51.992 27.003 -53.807 1.00 73.19 140 LYS A C 1
ATOM 1059 O O . LYS A 1 140 ? 50.835 26.963 -53.401 1.00 73.19 140 LYS A O 1
ATOM 1064 N N . ALA A 1 141 ? 52.643 25.897 -54.173 1.00 69.81 141 ALA A N 1
ATOM 1065 C CA . ALA A 1 141 ? 52.046 24.566 -54.050 1.00 69.81 141 ALA A CA 1
ATOM 1066 C C . ALA A 1 141 ? 51.933 24.098 -52.589 1.00 69.81 141 ALA A C 1
ATOM 1068 O O . ALA A 1 141 ? 50.966 23.421 -52.243 1.00 69.81 141 ALA A O 1
ATOM 1069 N N . LEU A 1 142 ? 52.889 24.467 -51.730 1.00 73.19 142 LEU A N 1
ATOM 1070 C CA . LEU A 1 142 ? 52.843 24.123 -50.307 1.00 73.19 142 LEU A CA 1
ATOM 1071 C C . LEU A 1 142 ? 51.771 24.928 -49.565 1.00 73.19 142 LEU A C 1
ATOM 1073 O O . LEU A 1 142 ? 50.986 24.338 -48.825 1.00 73.19 142 LEU A O 1
ATOM 1077 N N . GLU A 1 143 ? 51.659 26.228 -49.838 1.00 76.50 143 GLU A N 1
ATOM 1078 C CA . GLU A 1 143 ? 50.602 27.072 -49.267 1.00 76.50 143 GLU A CA 1
ATOM 1079 C C . GLU A 1 143 ? 49.200 26.612 -49.713 1.00 76.50 143 GLU A C 1
ATOM 1081 O O . GLU A 1 143 ? 48.285 26.506 -48.897 1.00 76.50 143 GLU A O 1
ATOM 1086 N N . ALA A 1 144 ? 49.034 26.226 -50.986 1.00 83.50 144 ALA A N 1
ATOM 1087 C CA . ALA A 1 144 ? 47.778 25.656 -51.480 1.00 83.50 144 ALA A CA 1
ATOM 1088 C C . ALA A 1 144 ? 47.438 24.301 -50.825 1.00 83.50 144 ALA A C 1
ATOM 1090 O O . ALA A 1 144 ? 46.270 24.035 -50.528 1.00 83.50 144 ALA A O 1
ATOM 1091 N N . ALA A 1 145 ? 48.437 23.450 -50.566 1.00 80.25 145 ALA A N 1
ATOM 1092 C CA . ALA A 1 145 ? 48.241 22.179 -49.868 1.00 80.25 145 ALA A CA 1
ATOM 1093 C C . ALA A 1 145 ? 47.857 22.382 -48.391 1.00 80.25 145 ALA A C 1
ATOM 1095 O O . ALA A 1 145 ? 46.993 21.667 -47.874 1.00 80.25 145 ALA A O 1
ATOM 1096 N N . GLU A 1 146 ? 48.445 23.371 -47.717 1.00 77.00 146 GLU A N 1
ATOM 1097 C CA . GLU A 1 146 ? 48.079 23.731 -46.345 1.00 77.00 146 GLU A CA 1
ATOM 1098 C C . GLU A 1 146 ? 46.674 24.357 -46.274 1.00 77.00 146 GLU A C 1
ATOM 1100 O O . GLU A 1 146 ? 45.855 23.954 -45.441 1.00 77.00 146 GLU A O 1
ATOM 1105 N N . ALA A 1 147 ? 46.331 25.253 -47.207 1.00 85.88 147 ALA A N 1
ATOM 1106 C CA . ALA A 1 147 ? 44.985 25.814 -47.327 1.00 85.88 147 ALA A CA 1
ATOM 1107 C C . ALA A 1 147 ? 43.924 24.725 -47.591 1.00 85.88 147 ALA A C 1
ATOM 1109 O O . ALA A 1 147 ? 42.833 24.761 -47.009 1.00 85.88 147 ALA A O 1
ATOM 1110 N N . ALA A 1 148 ? 44.250 23.715 -48.406 1.00 86.00 148 ALA A N 1
ATOM 1111 C CA . ALA A 1 148 ? 43.384 22.562 -48.644 1.00 86.00 148 ALA A CA 1
ATOM 1112 C C . ALA A 1 148 ? 43.181 21.709 -47.378 1.00 86.00 148 ALA A C 1
ATOM 1114 O O . ALA A 1 148 ? 42.045 21.312 -47.099 1.00 86.00 148 ALA A O 1
ATOM 1115 N N . LYS A 1 149 ? 44.232 21.486 -46.569 1.00 86.94 149 LYS A N 1
ATOM 1116 C CA . LYS A 1 149 ? 44.113 20.806 -45.263 1.00 86.94 149 LYS A CA 1
ATOM 1117 C C . LYS A 1 149 ? 43.206 21.580 -44.305 1.00 86.94 149 LYS A C 1
ATOM 1119 O O . LYS A 1 149 ? 42.272 20.996 -43.760 1.00 86.94 149 LYS A O 1
ATOM 1124 N N . ARG A 1 150 ? 43.396 22.900 -44.186 1.00 85.81 150 ARG A N 1
ATOM 1125 C CA . ARG A 1 150 ? 42.536 23.785 -43.375 1.00 85.81 150 ARG A CA 1
ATOM 1126 C C . ARG A 1 150 ? 41.067 23.742 -43.811 1.00 85.81 150 ARG A C 1
ATOM 1128 O O . ARG A 1 150 ? 40.175 23.736 -42.966 1.00 85.81 150 ARG A O 1
ATOM 1135 N N . MET A 1 151 ? 40.787 23.716 -45.115 1.00 84.44 151 MET A N 1
ATOM 1136 C CA . MET A 1 151 ? 39.408 23.648 -45.621 1.00 84.44 151 MET A CA 1
ATOM 1137 C C . MET A 1 151 ? 38.759 22.276 -45.407 1.00 84.44 151 MET A C 1
ATOM 1139 O O . MET A 1 151 ? 37.562 22.212 -45.116 1.00 84.44 151 MET A O 1
ATOM 1143 N N . ALA A 1 152 ? 39.522 21.188 -45.528 1.00 86.38 152 ALA A N 1
ATOM 1144 C CA . ALA A 1 152 ? 39.041 19.845 -45.214 1.00 86.38 152 ALA A CA 1
ATOM 1145 C C . ALA A 1 152 ? 38.726 19.700 -43.717 1.00 86.38 152 ALA A C 1
ATOM 1147 O O . ALA A 1 152 ? 37.646 19.226 -43.367 1.00 86.38 152 ALA A O 1
ATOM 1148 N N . GLU A 1 153 ? 39.608 20.201 -42.850 1.00 88.50 153 GLU A N 1
ATOM 1149 C CA . GLU A 1 153 ? 39.429 20.180 -41.396 1.00 88.50 153 GLU A CA 1
ATOM 1150 C C . GLU A 1 153 ? 38.200 20.990 -40.952 1.00 88.50 153 GLU A C 1
ATOM 1152 O O . GLU A 1 153 ? 37.380 20.497 -40.178 1.00 88.50 153 GLU A O 1
ATOM 1157 N N . LYS A 1 154 ? 37.989 22.197 -41.504 1.00 90.38 154 LYS A N 1
ATOM 1158 C CA . LYS A 1 154 ? 36.777 22.994 -41.227 1.00 90.38 154 LYS A CA 1
ATOM 1159 C C . LYS A 1 154 ? 35.495 22.256 -41.619 1.00 90.38 154 LYS A C 1
ATOM 1161 O O . LYS A 1 154 ? 34.549 22.224 -40.834 1.00 90.38 154 LYS A O 1
ATOM 1166 N N . LYS A 1 155 ? 35.474 21.625 -42.799 1.00 88.00 155 LYS A N 1
ATOM 1167 C CA . LYS A 1 155 ? 34.325 20.823 -43.253 1.00 88.00 155 LYS A CA 1
ATOM 1168 C C . LYS A 1 155 ? 34.111 19.581 -42.389 1.00 88.00 155 LYS A C 1
ATOM 1170 O O . LYS A 1 155 ? 32.971 19.172 -42.184 1.00 88.00 155 LYS A O 1
ATOM 1175 N N . GLU A 1 156 ? 35.173 18.964 -41.881 1.00 84.25 156 GLU A N 1
ATOM 1176 C CA . GLU A 1 156 ? 35.056 17.824 -40.972 1.00 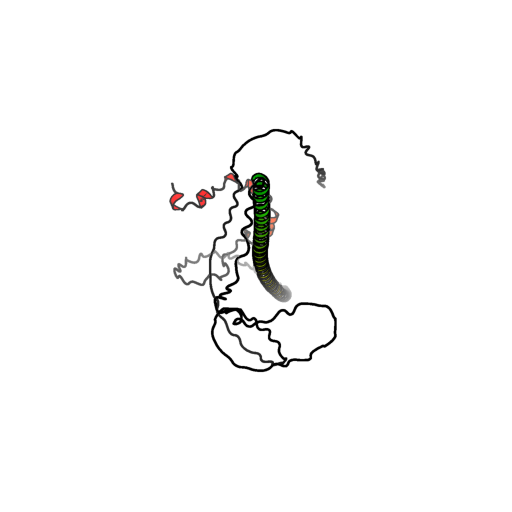84.25 156 GLU A CA 1
ATOM 1177 C C . GLU A 1 156 ? 34.502 18.243 -39.603 1.00 84.25 156 GLU A C 1
ATOM 1179 O O . GLU A 1 156 ? 33.583 17.595 -39.096 1.00 84.25 156 GLU A O 1
ATOM 1184 N N . ASN A 1 157 ? 34.982 19.354 -39.043 1.00 89.69 157 ASN A N 1
ATOM 1185 C CA . ASN A 1 157 ? 34.493 19.892 -37.772 1.00 89.69 157 ASN A CA 1
ATOM 1186 C C . ASN A 1 157 ? 33.024 20.325 -37.862 1.00 89.69 157 ASN A C 1
ATOM 1188 O O . ASN A 1 157 ? 32.236 19.993 -36.976 1.00 89.69 157 ASN A O 1
ATOM 1192 N N . GLU A 1 158 ? 32.612 20.963 -38.960 1.00 88.56 158 GLU A N 1
ATOM 1193 C CA . GLU A 1 158 ? 31.204 21.301 -39.211 1.00 88.56 158 GLU A CA 1
ATOM 1194 C C . GLU A 1 158 ? 30.317 20.043 -39.256 1.00 88.56 158 GLU A C 1
ATOM 1196 O O . GLU A 1 158 ? 29.249 19.994 -38.640 1.00 88.56 158 GLU A O 1
ATOM 1201 N N . ARG A 1 159 ? 30.780 18.977 -39.923 1.00 90.31 159 ARG A N 1
ATOM 1202 C CA . ARG A 1 159 ? 30.059 17.694 -39.976 1.00 90.31 159 ARG A CA 1
ATOM 1203 C C . ARG A 1 159 ? 29.983 17.017 -38.610 1.00 90.31 159 ARG A C 1
ATOM 1205 O O . ARG A 1 159 ? 28.937 16.449 -38.293 1.00 90.31 159 ARG A O 1
ATOM 1212 N N . LYS A 1 160 ? 31.052 17.073 -37.808 1.00 93.12 160 LYS A N 1
ATOM 1213 C CA . LYS A 1 160 ? 31.077 16.539 -36.436 1.00 93.12 160 LYS A CA 1
ATOM 1214 C C . LYS A 1 160 ? 30.099 17.292 -35.539 1.00 93.12 160 LYS A C 1
ATOM 1216 O O . LYS A 1 160 ? 29.255 16.647 -34.926 1.00 93.12 160 LYS A O 1
ATOM 1221 N N . MET A 1 161 ? 30.130 18.624 -35.550 1.00 88.81 161 MET A N 1
ATOM 1222 C CA . MET A 1 161 ? 29.200 19.450 -34.771 1.00 88.81 161 MET A CA 1
ATOM 1223 C C . MET A 1 161 ? 27.750 19.203 -35.182 1.00 88.81 161 MET A C 1
ATOM 1225 O O . MET A 1 161 ? 26.901 18.974 -34.328 1.00 88.81 161 MET A O 1
ATOM 1229 N N . LYS A 1 162 ? 27.456 19.147 -36.486 1.00 91.75 162 LYS A N 1
ATOM 1230 C CA . LYS A 1 162 ? 26.099 18.855 -36.968 1.00 91.75 162 LYS A CA 1
ATOM 1231 C C . LYS A 1 162 ? 25.620 17.457 -36.564 1.00 91.75 162 LYS A C 1
ATOM 1233 O O . LYS A 1 162 ? 24.453 17.286 -36.219 1.00 91.75 162 LYS A O 1
ATOM 1238 N N . LYS A 1 163 ? 26.505 16.456 -36.596 1.00 94.56 163 LYS A N 1
ATOM 1239 C CA . LYS A 1 163 ? 26.188 15.091 -36.152 1.00 94.56 163 LYS A CA 1
ATOM 1240 C C . LYS A 1 163 ? 25.937 15.034 -34.643 1.00 94.56 163 LYS A C 1
ATOM 1242 O O . LYS A 1 163 ? 25.017 14.340 -34.221 1.00 94.56 163 LYS A O 1
ATOM 1247 N N . GLU A 1 164 ? 26.723 15.762 -33.859 1.00 90.19 164 GLU A N 1
ATOM 1248 C CA . GLU A 1 164 ? 26.589 15.817 -32.404 1.00 90.19 164 GLU A CA 1
ATOM 1249 C C . GLU A 1 164 ? 25.313 16.546 -31.975 1.00 90.19 164 GLU A C 1
ATOM 1251 O O . GLU A 1 164 ? 24.557 16.022 -31.165 1.00 90.19 164 GLU A O 1
ATOM 1256 N N . VAL A 1 165 ? 24.998 17.685 -32.597 1.00 94.06 165 VAL A N 1
ATOM 1257 C CA . VAL A 1 165 ? 23.749 18.423 -32.350 1.00 94.06 165 VAL A CA 1
ATOM 1258 C C . VAL A 1 165 ? 22.526 17.542 -32.619 1.00 94.06 165 VAL A C 1
ATOM 1260 O O . VAL A 1 165 ? 21.636 17.460 -31.777 1.00 94.06 165 VAL A O 1
ATOM 1263 N N . LEU A 1 166 ? 22.511 16.809 -33.739 1.00 93.06 166 LEU A N 1
ATOM 1264 C CA . LEU A 1 166 ? 21.425 15.873 -34.051 1.00 93.06 166 LEU A CA 1
ATOM 1265 C C . LEU A 1 166 ? 21.331 14.713 -33.048 1.00 93.06 166 LEU A C 1
ATOM 1267 O O . LEU A 1 166 ? 20.233 14.232 -32.762 1.00 93.06 166 LEU A O 1
ATOM 1271 N N . ARG A 1 167 ? 22.466 14.241 -32.516 1.00 92.94 167 ARG A N 1
ATOM 1272 C CA . ARG A 1 167 ? 22.486 13.193 -31.488 1.00 92.94 167 ARG A CA 1
ATOM 1273 C C . ARG A 1 167 ? 21.896 13.705 -30.174 1.00 92.94 167 ARG A C 1
ATOM 1275 O O . ARG A 1 167 ? 21.017 13.046 -29.625 1.00 92.94 167 ARG A O 1
ATOM 1282 N N . ILE A 1 168 ? 22.328 14.883 -29.727 1.00 93.38 168 ILE A N 1
ATOM 1283 C CA . ILE A 1 168 ? 21.850 15.530 -28.498 1.00 93.38 168 ILE A CA 1
ATOM 1284 C C . ILE A 1 168 ? 20.348 15.831 -28.590 1.00 93.38 168 ILE A C 1
ATOM 1286 O O . ILE A 1 168 ? 19.606 15.587 -27.641 1.00 93.38 168 ILE A O 1
ATOM 1290 N N . GLU A 1 169 ? 19.867 16.321 -29.733 1.00 90.88 169 GLU A N 1
ATOM 1291 C CA . GLU A 1 169 ? 18.443 16.606 -29.933 1.00 90.88 169 GLU A CA 1
ATOM 1292 C C . GLU A 1 169 ? 17.587 15.331 -29.878 1.00 90.88 169 GLU A C 1
ATOM 1294 O O . GLU A 1 169 ? 16.534 15.311 -29.233 1.00 90.88 169 GLU A O 1
ATOM 1299 N N . ARG A 1 170 ? 18.068 14.236 -30.480 1.00 93.44 170 ARG A N 1
ATOM 1300 C CA . ARG A 1 170 ? 17.406 12.927 -30.404 1.00 93.44 170 ARG A CA 1
ATOM 1301 C C . ARG A 1 170 ? 17.336 12.406 -28.969 1.00 93.44 170 ARG A C 1
ATOM 1303 O O . ARG A 1 170 ? 16.276 11.947 -28.549 1.00 93.44 170 ARG A O 1
ATOM 1310 N N . GLU A 1 171 ? 18.434 12.494 -28.225 1.00 92.62 171 GLU A N 1
ATOM 1311 C CA . GLU A 1 171 ? 18.496 12.060 -26.825 1.00 92.62 171 GLU A CA 1
ATOM 1312 C C . GLU A 1 171 ? 17.577 12.906 -25.929 1.00 92.62 171 GLU A C 1
ATOM 1314 O O . GLU A 1 171 ? 16.843 12.367 -25.098 1.00 92.62 171 GLU A O 1
ATOM 1319 N N . ARG A 1 172 ? 17.524 14.225 -26.157 1.00 95.56 172 ARG A N 1
ATOM 1320 C CA . ARG A 1 172 ? 16.598 15.127 -25.458 1.00 95.56 172 ARG A CA 1
ATOM 1321 C C . ARG A 1 172 ? 15.138 14.737 -25.696 1.00 95.56 172 ARG A C 1
ATOM 1323 O O . ARG A 1 172 ? 14.375 14.667 -24.732 1.00 95.56 172 ARG A O 1
ATOM 1330 N N . LEU A 1 173 ? 14.754 14.463 -26.944 1.00 93.88 173 LEU A N 1
ATOM 1331 C CA . LEU A 1 173 ? 13.395 14.023 -27.282 1.00 93.88 173 LEU A CA 1
ATOM 1332 C C . LEU A 1 173 ? 13.059 12.658 -26.665 1.00 93.88 173 LEU A C 1
ATOM 1334 O O . LEU A 1 173 ? 11.940 12.453 -26.194 1.00 93.88 173 LEU A O 1
ATOM 1338 N N . GLU A 1 174 ? 14.016 11.732 -26.624 1.00 92.00 174 GLU A N 1
ATOM 1339 C CA . GLU A 1 174 ? 13.823 10.415 -26.014 1.00 92.00 174 GLU A CA 1
ATOM 1340 C C . GLU A 1 174 ? 13.638 10.504 -24.491 1.00 92.00 174 GLU A C 1
ATOM 1342 O O . GLU A 1 174 ? 12.692 9.920 -23.950 1.00 92.00 174 GLU A O 1
ATOM 1347 N N . LEU A 1 175 ? 14.459 11.304 -23.803 1.00 94.56 175 LEU A N 1
ATOM 1348 C CA . LEU A 1 175 ? 14.299 11.574 -22.371 1.00 94.56 175 LEU A CA 1
ATOM 1349 C C . LEU A 1 175 ? 12.986 12.304 -22.059 1.00 94.56 175 LEU A C 1
ATOM 1351 O O . LEU A 1 175 ? 12.342 12.001 -21.053 1.00 94.56 175 LEU A O 1
ATOM 1355 N N . GLU A 1 176 ? 12.553 13.240 -22.907 1.00 92.31 176 GLU A N 1
ATOM 1356 C CA . GLU A 1 176 ? 11.270 13.931 -22.738 1.00 92.31 176 GLU A CA 1
ATOM 1357 C C . GLU A 1 176 ? 10.080 12.972 -22.908 1.00 92.31 176 GLU A C 1
ATOM 1359 O O . GLU A 1 176 ? 9.144 13.005 -22.105 1.00 92.31 176 GLU A O 1
ATOM 1364 N N . LEU A 1 177 ? 10.132 12.061 -23.888 1.00 94.00 177 LEU A N 1
ATOM 1365 C CA . LEU A 1 177 ? 9.117 11.018 -24.067 1.00 94.00 177 LEU A CA 1
ATOM 1366 C C . LEU A 1 177 ? 9.071 10.046 -22.883 1.00 94.00 177 LEU A C 1
ATOM 1368 O O . LEU A 1 177 ? 7.980 9.674 -22.445 1.00 94.00 177 LEU A O 1
ATOM 1372 N N . GLN A 1 178 ? 10.222 9.643 -22.338 1.00 92.56 178 GLN A N 1
ATOM 1373 C CA . GLN A 1 178 ? 10.261 8.801 -21.138 1.00 92.56 178 GLN A CA 1
ATOM 1374 C C . GLN A 1 178 ? 9.698 9.527 -19.910 1.00 92.56 178 GLN A C 1
ATOM 1376 O O . GLN A 1 178 ? 8.908 8.939 -19.166 1.00 92.56 178 GLN A O 1
ATOM 1381 N N . LYS A 1 179 ? 10.042 10.808 -19.714 1.00 94.25 179 LYS A N 1
ATOM 1382 C CA . LYS A 1 179 ? 9.485 11.641 -18.635 1.00 94.25 179 LYS A CA 1
ATOM 1383 C C . LYS A 1 179 ? 7.967 11.776 -18.758 1.00 94.25 179 LYS A C 1
ATOM 1385 O O . LYS A 1 179 ? 7.275 11.484 -17.787 1.00 94.25 179 LYS A O 1
ATOM 1390 N N . LYS A 1 180 ? 7.449 12.100 -19.950 1.00 94.75 180 LYS A N 1
ATOM 1391 C CA . LYS A 1 180 ? 6.002 12.199 -20.220 1.00 94.75 180 LYS A CA 1
ATOM 1392 C C . LYS A 1 180 ? 5.270 10.880 -19.964 1.00 94.75 180 LYS A C 1
ATOM 1394 O O . LYS A 1 180 ? 4.250 10.881 -19.283 1.00 94.75 180 LYS A O 1
ATOM 1399 N N . LYS A 1 181 ? 5.817 9.744 -20.415 1.00 93.62 181 LYS A N 1
ATOM 1400 C CA . LYS A 1 181 ? 5.239 8.415 -20.132 1.00 93.62 181 LYS A CA 1
ATOM 1401 C C . LYS A 1 181 ? 5.204 8.104 -18.632 1.00 93.62 181 LYS A C 1
ATOM 1403 O O . LYS A 1 181 ? 4.193 7.615 -18.135 1.00 93.62 181 LYS A O 1
ATOM 1408 N N . LYS A 1 182 ? 6.284 8.406 -17.901 1.00 93.25 182 LYS A N 1
ATOM 1409 C CA . LYS A 1 182 ? 6.369 8.180 -16.448 1.00 93.25 182 LYS A CA 1
ATOM 1410 C C . LYS A 1 182 ? 5.420 9.095 -15.666 1.00 93.25 182 LYS A C 1
ATOM 1412 O O . LYS A 1 182 ? 4.837 8.660 -14.675 1.00 93.25 182 LYS A O 1
ATOM 1417 N N . GLU A 1 183 ? 5.258 10.342 -16.098 1.00 91.25 183 GLU A N 1
ATOM 1418 C CA . GLU A 1 183 ? 4.311 11.298 -15.516 1.00 91.25 183 GLU A CA 1
ATOM 1419 C C . GLU A 1 183 ? 2.856 10.874 -15.760 1.00 91.25 183 GLU A C 1
ATOM 1421 O O . GLU A 1 183 ? 2.061 10.841 -14.821 1.00 91.25 183 GLU A O 1
ATOM 1426 N N . GLU A 1 184 ? 2.518 10.452 -16.981 1.00 90.06 184 GLU A N 1
ATOM 1427 C CA . GLU A 1 184 ? 1.183 9.948 -17.315 1.00 90.06 184 GLU A CA 1
ATOM 1428 C C . GLU A 1 184 ? 0.843 8.666 -16.532 1.00 90.06 184 GLU A C 1
ATOM 1430 O O . GLU A 1 184 ? -0.262 8.533 -15.999 1.00 90.06 184 GLU A O 1
ATOM 1435 N N . GLU A 1 185 ? 1.802 7.746 -16.377 1.00 91.19 185 GLU A N 1
ATOM 1436 C CA . GLU A 1 185 ? 1.627 6.540 -15.561 1.00 91.19 185 GLU A CA 1
ATOM 1437 C C . GLU A 1 185 ? 1.407 6.881 -14.077 1.00 91.19 185 GLU A C 1
ATOM 1439 O O . GLU A 1 185 ? 0.530 6.299 -13.430 1.00 91.19 185 GLU A O 1
ATOM 1444 N N . ARG A 1 186 ? 2.159 7.851 -13.536 1.00 90.12 186 ARG A N 1
ATOM 1445 C CA . ARG A 1 186 ? 1.965 8.356 -12.166 1.00 90.12 186 ARG A CA 1
ATOM 1446 C C . ARG A 1 186 ? 0.585 8.982 -11.998 1.00 90.12 186 ARG A C 1
ATOM 1448 O O . ARG A 1 186 ? -0.124 8.604 -11.069 1.00 90.12 186 ARG A O 1
ATOM 1455 N N . LYS A 1 187 ? 0.160 9.831 -12.936 1.00 92.19 187 LYS A N 1
ATOM 1456 C CA . LYS A 1 187 ? -1.167 10.462 -12.929 1.00 92.19 187 LYS A CA 1
ATOM 1457 C C . LYS A 1 187 ? -2.295 9.429 -13.005 1.00 92.19 187 LYS A C 1
ATOM 1459 O O . LYS A 1 187 ? -3.302 9.561 -12.313 1.00 92.19 187 LYS A O 1
ATOM 1464 N N . LYS A 1 188 ? -2.121 8.358 -13.789 1.00 92.25 188 LYS A N 1
ATOM 1465 C CA . LYS A 1 188 ? -3.084 7.247 -13.862 1.00 92.25 188 LYS A CA 1
ATOM 1466 C C . LYS A 1 188 ? -3.169 6.470 -12.545 1.00 92.25 188 LYS A C 1
ATOM 1468 O O . LYS A 1 188 ? -4.275 6.150 -12.110 1.00 92.25 188 LYS A O 1
ATOM 1473 N N . LYS A 1 189 ? -2.033 6.189 -11.896 1.00 92.12 189 LYS A N 1
ATOM 1474 C CA . LYS A 1 189 ? -1.992 5.528 -10.577 1.00 92.12 189 LYS A CA 1
ATOM 1475 C C . LYS A 1 189 ? -2.609 6.405 -9.487 1.00 92.12 189 LYS A C 1
ATOM 1477 O O . LYS A 1 189 ? -3.395 5.908 -8.687 1.00 92.12 189 LYS A O 1
ATOM 1482 N N . GLU A 1 190 ? -2.318 7.701 -9.489 1.00 90.94 190 GLU A N 1
ATOM 1483 C CA . GLU A 1 190 ? -2.889 8.663 -8.543 1.00 90.94 190 GLU A CA 1
ATOM 1484 C C . GLU A 1 190 ? -4.409 8.786 -8.708 1.00 90.94 190 GLU A C 1
ATOM 1486 O O . GLU A 1 190 ? -5.146 8.647 -7.733 1.00 90.94 190 GLU A O 1
ATOM 1491 N N . ALA A 1 191 ? -4.902 8.929 -9.944 1.00 92.25 191 ALA A N 1
ATOM 1492 C CA . ALA A 1 191 ? -6.336 8.961 -10.226 1.00 92.25 191 ALA A CA 1
ATOM 1493 C C . ALA A 1 191 ? -7.040 7.657 -9.809 1.00 92.25 191 ALA A C 1
ATOM 1495 O O . ALA A 1 191 ? -8.144 7.696 -9.265 1.00 92.25 191 ALA A O 1
ATOM 1496 N N . GLN A 1 192 ? -6.395 6.501 -10.008 1.00 93.69 192 GLN A N 1
ATOM 1497 C CA . GLN A 1 192 ? -6.922 5.207 -9.566 1.00 93.69 192 GLN A CA 1
ATOM 1498 C C . GLN A 1 192 ? -6.988 5.109 -8.036 1.00 93.69 192 GLN A C 1
ATOM 1500 O O . GLN A 1 192 ? -7.995 4.652 -7.493 1.00 93.69 192 GLN A O 1
ATOM 1505 N N . MET A 1 193 ? -5.945 5.557 -7.333 1.00 91.25 193 MET A N 1
ATOM 1506 C CA . MET A 1 193 ? -5.921 5.580 -5.869 1.00 91.25 193 MET A CA 1
ATOM 1507 C C . MET A 1 193 ? -6.956 6.558 -5.305 1.00 91.25 193 MET A C 1
ATOM 1509 O O . MET A 1 193 ? -7.655 6.212 -4.353 1.00 91.25 193 MET A O 1
ATOM 1513 N N . ALA A 1 194 ? -7.128 7.729 -5.923 1.00 93.06 194 ALA A N 1
ATOM 1514 C CA . ALA A 1 194 ? -8.149 8.704 -5.549 1.00 93.06 194 ALA A CA 1
ATOM 1515 C C . ALA A 1 194 ? -9.574 8.173 -5.785 1.00 93.06 194 ALA A C 1
ATOM 1517 O O . ALA A 1 194 ? -10.429 8.313 -4.911 1.00 93.06 194 ALA A O 1
ATOM 1518 N N . ALA A 1 195 ? -9.831 7.511 -6.918 1.00 92.00 195 ALA A N 1
ATOM 1519 C CA . ALA A 1 195 ? -11.124 6.884 -7.196 1.00 92.00 195 ALA A CA 1
ATOM 1520 C C . ALA A 1 195 ? -11.436 5.763 -6.194 1.00 92.00 195 ALA A C 1
ATOM 1522 O O . ALA A 1 195 ? -12.540 5.706 -5.657 1.00 92.00 195 ALA A O 1
ATOM 1523 N N . LYS A 1 196 ? -10.445 4.921 -5.873 1.00 90.44 196 LYS A N 1
ATOM 1524 C CA . LYS A 1 196 ? -10.585 3.866 -4.861 1.00 90.44 196 LYS A CA 1
ATOM 1525 C C . LYS A 1 196 ? -10.808 4.440 -3.458 1.00 90.44 196 LYS A C 1
ATOM 1527 O O . LYS A 1 196 ? -11.602 3.892 -2.700 1.00 90.44 196 LYS A O 1
ATOM 1532 N N . LYS A 1 197 ? -10.133 5.543 -3.108 1.00 93.00 197 LYS A N 1
ATOM 1533 C CA . LYS A 1 197 ? -10.339 6.252 -1.835 1.00 93.00 197 LYS A CA 1
ATOM 1534 C C . LYS A 1 197 ? -11.768 6.792 -1.733 1.00 93.00 197 LYS A C 1
ATOM 1536 O O . LYS A 1 197 ? -12.411 6.556 -0.719 1.00 93.00 197 LYS A O 1
ATOM 1541 N N . ARG A 1 198 ? -12.278 7.426 -2.795 1.00 84.69 198 ARG A N 1
ATOM 1542 C CA . ARG A 1 198 ? -13.667 7.914 -2.853 1.00 84.69 198 ARG A CA 1
ATOM 1543 C C . ARG A 1 198 ? -14.689 6.784 -2.754 1.00 84.69 198 ARG A C 1
ATOM 1545 O O . ARG A 1 198 ? -15.632 6.909 -1.993 1.00 84.69 198 ARG A O 1
ATOM 1552 N N . GLN A 1 199 ? -14.468 5.662 -3.444 1.00 87.69 199 GLN A N 1
ATOM 1553 C CA . GLN A 1 199 ? -15.356 4.497 -3.336 1.00 87.69 199 GLN A CA 1
ATOM 1554 C C . GLN A 1 199 ? -15.464 3.978 -1.898 1.00 87.69 199 GLN A C 1
ATOM 1556 O O . GLN A 1 199 ? -16.569 3.732 -1.428 1.00 87.69 199 GLN A O 1
ATOM 1561 N N . ARG A 1 200 ? -14.338 3.869 -1.182 1.00 85.75 200 ARG A N 1
ATOM 1562 C CA . ARG A 1 200 ? -14.346 3.464 0.234 1.00 85.75 200 ARG A CA 1
ATOM 1563 C C . ARG A 1 200 ? -15.079 4.472 1.118 1.00 85.75 200 ARG A C 1
ATOM 1565 O O . ARG A 1 200 ? -15.842 4.069 1.985 1.00 85.75 200 ARG A O 1
ATOM 1572 N N . GLU A 1 201 ? -14.858 5.766 0.894 1.00 82.75 201 GLU A N 1
ATOM 1573 C CA . GLU A 1 201 ? -15.520 6.837 1.648 1.00 82.75 201 GLU A CA 1
ATOM 1574 C C . GLU A 1 201 ? -17.042 6.843 1.418 1.00 82.75 201 GLU A C 1
ATOM 1576 O O . GLU A 1 201 ? -17.817 6.967 2.369 1.00 82.75 201 GLU A O 1
ATOM 1581 N N . ASP A 1 202 ? -17.488 6.639 0.176 1.00 86.56 202 ASP A N 1
ATOM 1582 C CA . ASP A 1 202 ? -18.909 6.535 -0.169 1.00 86.56 202 ASP A CA 1
ATOM 1583 C C . ASP A 1 202 ? -19.560 5.284 0.455 1.00 86.56 202 ASP A C 1
ATOM 1585 O O . ASP A 1 202 ? -20.696 5.348 0.942 1.00 86.56 202 ASP A O 1
ATOM 1589 N N . GLU A 1 203 ? -18.846 4.153 0.490 1.00 84.75 203 GLU A N 1
ATOM 1590 C CA . GLU A 1 203 ? -19.285 2.922 1.161 1.00 84.75 203 GLU A CA 1
ATOM 1591 C C . GLU A 1 203 ? -19.400 3.106 2.682 1.00 84.75 203 GLU A C 1
ATOM 1593 O O . GLU A 1 203 ? -20.452 2.797 3.252 1.00 84.75 203 GLU A O 1
ATOM 1598 N N . GLU A 1 204 ? -18.389 3.696 3.328 1.00 85.38 204 GLU A N 1
ATOM 1599 C CA . GLU A 1 204 ? -18.396 3.995 4.767 1.00 85.38 204 GLU A CA 1
ATOM 1600 C C . GLU A 1 204 ? -19.535 4.962 5.129 1.00 85.38 204 GLU A C 1
ATOM 1602 O O . GLU A 1 204 ? -20.269 4.758 6.104 1.00 85.38 204 GLU A O 1
ATOM 1607 N N . LYS A 1 205 ? -19.758 5.999 4.312 1.00 87.31 205 LYS A N 1
ATOM 1608 C CA . LYS A 1 205 ? -20.856 6.953 4.516 1.00 87.31 205 LYS A CA 1
ATOM 1609 C C . LYS A 1 205 ? -22.218 6.268 4.411 1.00 87.31 205 LYS A C 1
ATOM 1611 O O . LYS A 1 205 ? -23.094 6.523 5.245 1.00 87.31 205 LYS A O 1
ATOM 1616 N N . LYS A 1 206 ? -22.388 5.369 3.437 1.00 88.38 206 LYS A N 1
ATOM 1617 C CA . LYS A 1 206 ? -23.618 4.583 3.256 1.00 88.38 206 LYS A CA 1
ATOM 1618 C C . LYS A 1 206 ? -23.852 3.620 4.421 1.00 88.38 206 LYS A C 1
ATOM 1620 O O . LYS A 1 206 ? -24.992 3.468 4.868 1.00 88.38 206 LYS A O 1
ATOM 1625 N N . GLU A 1 207 ? -22.806 2.987 4.942 1.00 84.81 207 GLU A N 1
ATOM 1626 C CA . GLU A 1 207 ? -22.902 2.118 6.117 1.00 84.81 207 GLU A CA 1
ATOM 1627 C C . GLU A 1 207 ? -23.260 2.907 7.384 1.00 84.81 207 GLU A C 1
ATOM 1629 O O . GLU A 1 207 ? -24.189 2.543 8.117 1.00 84.81 207 GLU A O 1
ATOM 1634 N N . LYS A 1 208 ? -22.597 4.046 7.604 1.00 89.44 208 LYS A N 1
ATOM 1635 C CA . LYS A 1 208 ? -22.871 4.946 8.729 1.00 89.44 208 LYS A CA 1
ATOM 1636 C C . LYS A 1 208 ? -24.303 5.478 8.693 1.00 89.44 208 LYS A C 1
ATOM 1638 O O . LYS A 1 208 ? -24.952 5.559 9.738 1.00 89.44 208 LYS A O 1
ATOM 1643 N N . GLU A 1 209 ? -24.830 5.791 7.510 1.00 89.44 209 GLU A N 1
ATOM 1644 C CA . GLU A 1 209 ? -26.231 6.186 7.336 1.00 89.44 209 GLU A CA 1
ATOM 1645 C C . GLU A 1 209 ? -27.198 5.040 7.679 1.00 89.44 209 GLU A C 1
ATOM 1647 O O . GLU A 1 209 ? -28.160 5.253 8.421 1.00 89.44 209 GLU A O 1
ATOM 1652 N N . LYS A 1 210 ? -26.923 3.807 7.227 1.00 90.81 210 LYS A N 1
ATOM 1653 C CA . LYS A 1 210 ? -27.720 2.622 7.603 1.00 90.81 210 LYS A CA 1
ATOM 1654 C C . LYS A 1 210 ? -27.706 2.378 9.114 1.00 90.81 210 LYS A C 1
ATOM 1656 O O . LYS A 1 210 ? -28.754 2.106 9.697 1.00 90.81 210 LYS A O 1
ATOM 1661 N N . LYS A 1 211 ? -26.545 2.504 9.770 1.00 90.69 211 LYS A N 1
ATOM 1662 C CA . LYS A 1 211 ? -26.431 2.374 11.234 1.00 90.69 211 LYS A CA 1
ATOM 1663 C C . LYS A 1 211 ? -27.247 3.450 11.955 1.00 90.69 211 LYS A C 1
ATOM 1665 O O . LYS A 1 211 ? -27.965 3.124 12.896 1.00 90.69 211 LYS A O 1
ATOM 1670 N N . ARG A 1 212 ? -27.208 4.702 11.483 1.00 89.75 212 ARG A N 1
ATOM 1671 C CA . ARG A 1 212 ? -28.033 5.797 12.029 1.00 89.75 212 ARG A CA 1
ATOM 1672 C C . ARG A 1 212 ? -29.531 5.520 11.900 1.00 89.75 212 ARG A C 1
ATOM 1674 O O . ARG A 1 212 ? -30.250 5.747 12.869 1.00 89.75 212 ARG A O 1
ATOM 1681 N N . LYS A 1 213 ? -29.988 5.005 10.752 1.00 91.44 213 LYS A N 1
ATOM 1682 C CA . LYS A 1 213 ? -31.396 4.616 10.547 1.00 91.44 213 LYS A CA 1
ATOM 1683 C C . LYS A 1 213 ? -31.823 3.532 11.541 1.00 91.44 213 LYS A C 1
ATOM 1685 O O . LYS A 1 213 ? -32.750 3.773 12.301 1.00 91.44 213 LYS A O 1
ATOM 1690 N N . ARG A 1 214 ? -31.057 2.436 11.660 1.00 89.69 214 ARG A N 1
ATOM 1691 C CA . ARG A 1 214 ? -31.335 1.350 12.628 1.00 89.69 214 ARG A CA 1
ATOM 1692 C C . ARG A 1 214 ? -31.451 1.843 14.075 1.00 89.69 214 ARG A C 1
ATOM 1694 O O . ARG A 1 214 ? -32.371 1.458 14.786 1.00 89.69 214 ARG A O 1
ATOM 1701 N N . VAL A 1 215 ? -30.534 2.710 14.512 1.00 91.00 215 VAL A N 1
ATOM 1702 C CA . VAL A 1 215 ? -30.559 3.270 15.877 1.00 91.00 215 VAL A CA 1
ATOM 1703 C C . VAL A 1 215 ? -31.779 4.171 16.093 1.00 91.00 215 VAL A C 1
ATOM 1705 O O . VAL A 1 215 ? -32.375 4.140 17.168 1.00 91.00 215 VAL A O 1
ATOM 1708 N N . ASN A 1 216 ? -32.161 4.965 15.089 1.00 91.62 216 ASN A N 1
ATOM 1709 C CA . ASN A 1 216 ? -33.348 5.814 15.172 1.00 91.62 216 ASN A CA 1
ATOM 1710 C C . ASN A 1 216 ? -34.633 4.972 15.231 1.00 91.62 216 ASN A C 1
ATOM 1712 O O . ASN A 1 216 ? -35.476 5.209 16.092 1.00 91.62 216 ASN A O 1
ATOM 1716 N N . ASP A 1 217 ? -34.730 3.936 14.398 1.00 93.31 217 ASP A N 1
ATOM 1717 C CA . ASP A 1 217 ? -35.870 3.015 14.392 1.00 93.31 217 ASP A CA 1
ATOM 1718 C C . ASP A 1 217 ? -36.016 2.301 15.747 1.00 93.31 217 ASP A C 1
ATOM 1720 O O . ASP A 1 217 ? -37.109 2.270 16.311 1.00 93.31 217 ASP A O 1
ATOM 1724 N N . MET A 1 218 ? -34.909 1.828 16.336 1.00 90.94 218 MET A N 1
ATOM 1725 C CA . MET A 1 218 ? -34.908 1.231 17.679 1.00 90.94 218 MET A CA 1
ATOM 1726 C C . MET A 1 218 ? -35.343 2.233 18.760 1.00 90.94 218 MET A C 1
ATOM 1728 O O . MET A 1 218 ? -36.140 1.893 19.632 1.00 90.94 218 MET A O 1
ATOM 1732 N N . LYS A 1 219 ? -34.874 3.488 18.694 1.00 92.75 219 LYS A N 1
ATOM 1733 C CA . LYS A 1 219 ? -35.298 4.544 19.629 1.00 92.75 219 LYS A CA 1
ATOM 1734 C C . LYS A 1 219 ? -36.794 4.843 19.500 1.00 92.75 219 LYS A C 1
ATOM 1736 O O . LYS A 1 219 ? -37.463 5.046 20.510 1.00 92.75 219 LYS A O 1
ATOM 1741 N N . LYS A 1 220 ? -37.323 4.858 18.275 1.00 92.69 220 LYS A N 1
ATOM 1742 C CA . LYS A 1 220 ? -38.752 5.057 18.017 1.00 92.69 220 LYS A CA 1
ATOM 1743 C C . LYS A 1 220 ? -39.585 3.914 18.605 1.00 92.69 220 LYS A C 1
ATOM 1745 O O . LYS A 1 220 ? -40.553 4.188 19.307 1.00 92.69 220 LYS A O 1
ATOM 1750 N N . GLN A 1 221 ? -39.164 2.663 18.407 1.00 90.62 221 GLN A N 1
ATOM 1751 C CA . GLN A 1 221 ? -39.816 1.492 19.008 1.00 90.62 221 GLN A CA 1
ATOM 1752 C C . GLN A 1 221 ? -39.785 1.531 20.543 1.00 90.62 221 GLN A C 1
ATOM 1754 O O . GLN A 1 221 ? -40.798 1.253 21.179 1.00 90.62 221 GLN A O 1
ATOM 1759 N N . GLN A 1 222 ? -38.661 1.932 21.149 1.00 90.19 222 GLN A N 1
ATOM 1760 C CA . GLN A 1 222 ? -38.564 2.106 22.604 1.00 90.19 222 GLN A CA 1
ATOM 1761 C C . GLN A 1 222 ? -39.547 3.163 23.121 1.00 90.19 222 GLN A C 1
ATOM 1763 O O . GLN A 1 222 ? -40.274 2.899 24.074 1.00 90.19 222 GLN A O 1
ATOM 1768 N N . GLN A 1 223 ? -39.630 4.324 22.461 1.00 92.31 223 GLN A N 1
ATOM 1769 C CA . GLN A 1 223 ? -40.594 5.372 22.821 1.00 92.31 223 GLN A CA 1
ATOM 1770 C C . GLN A 1 223 ? -42.050 4.918 22.650 1.00 92.31 223 GLN A C 1
ATOM 1772 O O . GLN A 1 223 ? -42.919 5.316 23.424 1.00 92.31 223 GLN A O 1
ATOM 1777 N N . GLU A 1 224 ? -42.346 4.106 21.636 1.00 91.75 224 GLU A N 1
ATOM 1778 C CA . GLU A 1 224 ? -43.677 3.522 21.449 1.00 91.75 224 GLU A CA 1
ATOM 1779 C C . GLU A 1 224 ? -44.007 2.514 22.560 1.00 91.75 224 GLU A C 1
ATOM 1781 O O . GLU A 1 224 ? -45.094 2.589 23.134 1.00 91.75 224 GLU A O 1
ATOM 1786 N N . HIS A 1 225 ? -43.066 1.640 22.931 1.00 88.56 225 HIS A N 1
ATOM 1787 C CA . HIS A 1 225 ? -43.241 0.691 24.034 1.00 88.56 225 HIS A CA 1
ATOM 1788 C C . HIS A 1 225 ? -43.426 1.404 25.383 1.00 88.56 225 HIS A C 1
ATOM 1790 O O . HIS A 1 225 ? -44.306 1.037 26.159 1.00 88.56 225 HIS A O 1
ATOM 1796 N N . GLU A 1 226 ? -42.666 2.470 25.640 1.00 89.31 226 GLU A N 1
ATOM 1797 C CA . GLU A 1 226 ? -42.806 3.310 26.836 1.00 89.31 226 GLU A CA 1
ATOM 1798 C C . GLU A 1 226 ? -44.186 3.984 26.899 1.00 89.31 226 GLU A C 1
ATOM 1800 O O . GLU A 1 226 ? -44.855 3.927 27.929 1.00 89.31 226 GLU A O 1
ATOM 1805 N N . LYS A 1 227 ? -44.685 4.528 25.779 1.00 92.69 227 LYS A N 1
ATOM 1806 C CA . LYS A 1 227 ? -46.049 5.088 25.703 1.00 92.69 227 LYS A CA 1
ATOM 1807 C C . LYS A 1 227 ? -47.131 4.037 25.957 1.00 92.69 227 LYS A C 1
ATOM 1809 O O . LYS A 1 227 ? -48.157 4.358 26.555 1.00 92.69 227 LYS A O 1
ATOM 1814 N N . ILE A 1 228 ? -46.939 2.804 25.487 1.00 89.50 228 ILE A N 1
ATOM 1815 C CA . ILE A 1 228 ? -47.879 1.700 25.733 1.00 89.50 228 ILE A CA 1
ATOM 1816 C C . ILE A 1 228 ? -47.861 1.306 27.216 1.00 89.50 228 ILE A C 1
ATOM 1818 O O . ILE A 1 228 ? -48.930 1.132 27.806 1.00 89.50 228 ILE A O 1
ATOM 1822 N N . LEU A 1 229 ? -46.675 1.207 27.828 1.00 85.25 229 LEU A N 1
ATOM 1823 C CA . LEU A 1 229 ? -46.532 0.926 29.258 1.00 85.25 229 LEU A CA 1
ATOM 1824 C C . LEU A 1 229 ? -47.173 2.023 30.116 1.00 85.25 229 LEU A C 1
ATOM 1826 O O . LEU A 1 229 ? -47.975 1.690 30.985 1.00 85.25 229 LEU A O 1
ATOM 1830 N N . ALA A 1 230 ? -46.921 3.298 29.808 1.00 88.00 230 ALA A N 1
ATOM 1831 C CA . ALA A 1 230 ? -47.511 4.433 30.519 1.00 88.00 230 ALA A CA 1
ATOM 1832 C C . ALA A 1 230 ? -49.049 4.411 30.468 1.00 88.00 230 ALA A C 1
ATOM 1834 O O . ALA A 1 230 ? -49.705 4.528 31.499 1.00 88.00 230 ALA A O 1
ATOM 1835 N N . LYS A 1 231 ? -49.644 4.153 29.292 1.00 90.00 231 LYS A N 1
ATOM 1836 C CA . LYS A 1 231 ? -51.108 4.011 29.157 1.00 90.00 231 LYS A CA 1
ATOM 1837 C C . LYS A 1 231 ? -51.660 2.824 29.949 1.00 90.00 231 LYS A C 1
ATOM 1839 O O . LYS A 1 231 ? -52.738 2.909 30.532 1.00 90.00 231 LYS A O 1
ATOM 1844 N N . LYS A 1 232 ? -50.950 1.690 29.961 1.00 88.94 232 LYS A N 1
ATOM 1845 C CA . LYS A 1 232 ? -51.365 0.498 30.720 1.00 88.94 232 LYS A CA 1
ATOM 1846 C C . LYS A 1 232 ? -51.302 0.751 32.228 1.00 88.94 232 LYS A C 1
ATOM 1848 O O . LYS A 1 232 ? -52.171 0.273 32.958 1.00 88.94 232 LYS A O 1
ATOM 1853 N N . GLU A 1 233 ? -50.293 1.486 32.681 1.00 86.69 233 GLU A N 1
ATOM 1854 C CA . GLU A 1 233 ? -50.148 1.903 34.072 1.00 86.69 233 GLU A CA 1
ATOM 1855 C C . GLU A 1 233 ? -51.235 2.902 34.476 1.00 86.69 233 GLU A C 1
ATOM 1857 O O . GLU A 1 233 ? -51.878 2.689 35.499 1.00 86.69 233 GLU A O 1
ATOM 1862 N N . GLU A 1 234 ? -51.547 3.890 33.635 1.00 86.62 234 GLU A N 1
ATOM 1863 C CA . GLU A 1 234 ? -52.651 4.836 33.850 1.00 86.62 234 GLU A CA 1
ATOM 1864 C C . GLU A 1 234 ? -54.000 4.111 34.009 1.00 86.62 234 GLU A C 1
ATOM 1866 O O . GLU A 1 234 ? -54.712 4.327 34.990 1.00 86.62 234 GLU A O 1
ATOM 1871 N N . ILE A 1 235 ? -54.308 3.150 33.127 1.00 87.62 235 ILE A N 1
ATOM 1872 C CA . ILE A 1 235 ? -55.515 2.309 33.241 1.00 87.62 235 ILE A CA 1
ATOM 1873 C C . ILE A 1 235 ? -55.502 1.493 34.545 1.00 87.62 235 ILE A C 1
ATOM 1875 O O . ILE A 1 235 ? -56.543 1.306 35.180 1.00 87.62 235 ILE A O 1
ATOM 1879 N N . LYS A 1 236 ? -54.339 0.977 34.961 1.00 87.19 236 LYS A N 1
ATOM 1880 C CA . LYS A 1 236 ? -54.202 0.204 36.204 1.00 87.19 236 LYS A CA 1
ATOM 1881 C C . LYS A 1 236 ? -54.393 1.089 37.438 1.00 87.19 236 LYS A C 1
ATOM 1883 O O . LYS A 1 236 ? -55.057 0.645 38.373 1.00 87.19 236 LYS A O 1
ATOM 1888 N N . ILE A 1 237 ? -53.851 2.307 37.438 1.00 85.50 237 ILE A N 1
ATOM 1889 C CA . ILE A 1 237 ? -54.044 3.302 38.500 1.00 85.50 237 ILE A CA 1
ATOM 1890 C C . ILE A 1 237 ? -55.520 3.678 38.582 1.00 85.50 237 ILE A C 1
ATOM 1892 O O . ILE A 1 237 ? -56.085 3.619 39.668 1.00 85.50 237 ILE A O 1
ATOM 1896 N N . GLN A 1 238 ? -56.173 3.958 37.450 1.00 85.06 238 GLN A N 1
ATOM 1897 C CA . GLN A 1 238 ? -57.595 4.302 37.425 1.00 85.06 238 GLN A CA 1
ATOM 1898 C C . GLN A 1 238 ? -58.464 3.165 37.980 1.00 85.06 238 GLN A C 1
ATOM 1900 O O . GLN A 1 238 ? -59.309 3.402 38.837 1.00 85.06 238 GLN A O 1
ATOM 1905 N N . ARG A 1 239 ? -58.200 1.909 37.584 1.00 83.94 239 ARG A N 1
ATOM 1906 C CA . ARG A 1 239 ? -58.885 0.733 38.152 1.00 83.94 239 ARG A CA 1
ATOM 1907 C C . ARG A 1 239 ? -58.640 0.582 39.651 1.00 83.94 239 ARG A C 1
ATOM 1909 O O . ARG A 1 239 ? -59.576 0.282 40.383 1.00 83.94 239 ARG A O 1
ATOM 1916 N N . ARG A 1 240 ? -57.399 0.773 40.111 1.00 84.31 240 ARG A N 1
ATOM 1917 C CA . ARG A 1 240 ? -57.059 0.718 41.541 1.00 84.31 240 ARG A CA 1
ATOM 1918 C C . ARG A 1 240 ? -57.754 1.824 42.324 1.00 84.31 240 ARG A C 1
ATOM 1920 O O . ARG A 1 240 ? -58.263 1.529 43.392 1.00 84.31 240 ARG A O 1
ATOM 1927 N N . ALA A 1 241 ? -57.822 3.042 41.793 1.00 78.50 241 ALA A N 1
ATOM 1928 C CA . ALA A 1 241 ? -58.547 4.147 42.409 1.00 78.50 241 ALA A CA 1
ATOM 1929 C C . ALA A 1 241 ? -60.037 3.809 42.556 1.00 78.50 241 ALA A C 1
ATOM 1931 O O . ALA A 1 241 ? -60.572 3.934 43.647 1.00 78.50 241 ALA A O 1
ATOM 1932 N N . THR A 1 242 ? -60.678 3.256 41.519 1.00 77.31 242 THR A N 1
ATOM 1933 C CA . THR A 1 242 ? -62.080 2.809 41.616 1.00 77.31 242 THR A CA 1
ATOM 1934 C C . THR A 1 242 ? -62.270 1.679 42.635 1.00 77.31 242 THR A C 1
ATOM 1936 O O . THR A 1 242 ? -63.259 1.663 43.360 1.00 77.31 242 THR A O 1
ATOM 1939 N N . VAL A 1 243 ? -61.332 0.726 42.719 1.00 77.00 243 VAL A N 1
ATOM 1940 C CA . VAL A 1 243 ? -61.380 -0.347 43.731 1.00 77.00 243 VAL A CA 1
ATOM 1941 C C . VAL A 1 243 ? -61.166 0.207 45.140 1.00 77.00 243 VAL A C 1
ATOM 1943 O O . VAL A 1 243 ? -61.871 -0.215 46.048 1.00 77.00 243 VAL A O 1
ATOM 1946 N N . MET A 1 244 ? -60.249 1.161 45.329 1.00 73.12 244 MET A N 1
ATOM 1947 C CA . MET A 1 244 ? -60.033 1.819 46.620 1.00 73.12 244 MET A CA 1
ATOM 1948 C C . MET A 1 244 ? -61.229 2.679 47.025 1.00 73.12 244 MET A C 1
ATOM 1950 O O . MET A 1 244 ? -61.640 2.581 48.169 1.00 73.12 244 MET A O 1
ATOM 1954 N N . ASP A 1 245 ? -61.857 3.424 46.113 1.00 71.25 245 ASP A N 1
ATOM 1955 C CA . ASP A 1 245 ? -63.097 4.163 46.403 1.00 71.25 245 ASP A CA 1
ATOM 1956 C C . ASP A 1 245 ? -64.225 3.223 46.862 1.00 71.25 245 ASP A C 1
ATOM 1958 O O . ASP A 1 245 ? -65.009 3.569 47.745 1.00 71.25 245 ASP A O 1
ATOM 1962 N N . ASN A 1 246 ? -64.294 2.013 46.296 1.00 69.94 246 ASN A N 1
ATOM 1963 C CA . ASN A 1 246 ? -65.237 0.983 46.736 1.00 69.94 246 ASN A CA 1
ATOM 1964 C C . ASN A 1 246 ? -64.832 0.345 48.076 1.00 69.94 246 ASN A C 1
ATOM 1966 O O . ASN A 1 246 ? -65.709 -0.001 48.862 1.00 69.94 246 ASN A O 1
ATOM 1970 N N . LEU A 1 247 ? -63.531 0.196 48.346 1.00 61.34 247 LEU A N 1
ATOM 1971 C CA . LEU A 1 247 ? -63.017 -0.387 49.587 1.00 61.34 247 LEU A CA 1
ATOM 1972 C C . LEU A 1 247 ? -63.104 0.597 50.762 1.00 61.34 247 LEU A C 1
ATOM 1974 O O . LEU A 1 247 ? -63.466 0.186 51.851 1.00 61.34 247 LEU A O 1
ATOM 1978 N N . ILE A 1 248 ? -62.883 1.897 50.543 1.00 58.38 248 ILE A N 1
ATOM 1979 C CA . ILE A 1 248 ? -63.069 2.953 51.554 1.00 58.38 248 ILE A CA 1
ATOM 1980 C C . ILE A 1 248 ? -64.538 3.017 51.998 1.00 58.38 248 ILE A C 1
ATOM 1982 O O . ILE A 1 248 ? -64.815 3.274 53.162 1.00 58.38 248 ILE A O 1
ATOM 1986 N N . LYS A 1 249 ? -65.488 2.707 51.105 1.00 59.44 249 LYS A N 1
ATOM 1987 C CA . LYS A 1 249 ? -66.912 2.560 51.459 1.00 59.44 249 LYS A CA 1
ATOM 1988 C C . LYS A 1 249 ? -67.244 1.273 52.223 1.00 59.44 249 LYS A C 1
ATOM 1990 O O . LYS A 1 249 ? -68.363 1.153 52.708 1.00 59.44 249 LYS A O 1
ATOM 1995 N N . ALA A 1 250 ? -66.324 0.313 52.286 1.00 52.44 250 ALA A N 1
ATOM 1996 C CA . ALA A 1 250 ? -66.527 -1.003 52.890 1.00 52.44 250 ALA A CA 1
ATOM 1997 C C . ALA A 1 250 ? -65.583 -1.291 54.075 1.00 52.44 250 ALA A C 1
ATOM 1999 O O . ALA A 1 250 ? -65.671 -2.369 54.648 1.00 52.44 250 ALA A O 1
ATOM 2000 N N . ALA A 1 251 ? -64.696 -0.359 54.434 1.00 48.97 251 ALA A N 1
ATOM 2001 C CA . ALA A 1 251 ? -63.632 -0.543 55.426 1.00 48.97 251 ALA A CA 1
ATOM 2002 C C . ALA A 1 251 ? -63.822 0.326 56.687 1.00 48.97 251 ALA A C 1
ATOM 2004 O O . ALA A 1 251 ? -62.844 0.755 57.293 1.00 48.97 251 ALA A O 1
ATOM 2005 N N . GLU A 1 252 ? -65.074 0.592 57.086 1.00 51.62 252 GLU A N 1
ATOM 2006 C CA . GLU A 1 252 ? -65.378 1.062 58.453 1.00 51.62 252 GLU A CA 1
ATOM 2007 C C . GLU A 1 252 ? -65.223 -0.054 59.508 1.00 51.62 252 GLU A C 1
ATOM 2009 O O . GLU A 1 252 ? -65.231 0.247 60.696 1.00 51.62 252 GLU A O 1
ATOM 2014 N N . ASP A 1 253 ? -64.976 -1.301 59.091 1.00 51.69 253 ASP A N 1
ATOM 2015 C CA . ASP A 1 253 ? -64.661 -2.430 59.963 1.00 51.69 253 ASP A CA 1
ATOM 2016 C C . ASP A 1 253 ? -63.340 -3.096 59.516 1.00 51.69 253 ASP A C 1
ATOM 2018 O O . ASP A 1 253 ? -63.153 -3.428 58.346 1.00 51.69 253 ASP A O 1
ATOM 2022 N N . ASP A 1 254 ? -62.451 -3.315 60.483 1.00 53.56 254 ASP A N 1
ATOM 2023 C CA . ASP A 1 254 ? -61.259 -4.176 60.468 1.00 53.56 254 ASP A CA 1
ATOM 2024 C C . ASP A 1 254 ? -59.912 -3.641 59.923 1.00 53.56 254 ASP A C 1
ATOM 2026 O O . ASP A 1 254 ? -59.584 -3.586 58.737 1.00 53.56 254 ASP A O 1
ATOM 2030 N N . ASP A 1 255 ? -59.077 -3.341 60.918 1.00 45.44 255 ASP A N 1
ATOM 2031 C CA . ASP A 1 255 ? -57.721 -2.811 60.939 1.00 45.44 255 ASP A CA 1
ATOM 2032 C C . ASP A 1 255 ? -56.685 -3.956 60.838 1.00 45.44 255 ASP A C 1
ATOM 2034 O O . ASP A 1 255 ? -56.370 -4.604 61.836 1.00 45.44 255 ASP A O 1
ATOM 2038 N N . LEU A 1 256 ? -56.154 -4.262 59.642 1.00 59.91 256 LEU A N 1
ATOM 2039 C CA . LEU A 1 256 ? -55.101 -5.284 59.469 1.00 59.91 256 LEU A CA 1
ATOM 2040 C C . LEU A 1 256 ? -54.019 -4.895 58.438 1.00 59.91 256 LEU A C 1
ATOM 2042 O O . LEU A 1 256 ? -54.033 -5.280 57.273 1.00 59.91 256 LEU A O 1
ATOM 2046 N N . ILE A 1 257 ? -53.042 -4.129 58.929 1.00 51.69 257 ILE A N 1
ATOM 2047 C CA . ILE A 1 257 ? -51.579 -4.325 58.825 1.00 51.69 257 ILE A CA 1
ATOM 2048 C C . ILE A 1 257 ? -51.088 -5.202 57.644 1.00 51.69 257 ILE A C 1
ATOM 2050 O O . ILE A 1 257 ? -50.969 -6.423 57.757 1.00 51.69 257 ILE A O 1
ATOM 2054 N N . ILE A 1 258 ? -50.644 -4.560 56.555 1.00 57.25 258 ILE A N 1
ATOM 2055 C CA . ILE A 1 258 ? -49.825 -5.183 55.499 1.00 57.25 258 ILE A CA 1
ATOM 2056 C C . ILE A 1 258 ? -48.342 -5.017 55.869 1.00 57.25 258 ILE A C 1
ATOM 2058 O O . ILE A 1 258 ? -47.740 -3.963 55.666 1.00 57.25 258 ILE A O 1
ATOM 2062 N N . LYS A 1 259 ? -47.751 -6.071 56.443 1.00 50.62 259 LYS A N 1
ATOM 2063 C CA . LYS A 1 259 ? -46.294 -6.246 56.562 1.00 50.62 259 LYS A CA 1
ATOM 2064 C C . LYS A 1 259 ? -45.776 -6.826 55.245 1.00 50.62 259 LYS A C 1
ATOM 2066 O O . LYS A 1 259 ? -45.699 -8.043 55.114 1.00 50.62 259 LYS A O 1
ATOM 2071 N N . ASP A 1 260 ? -45.445 -5.968 54.283 1.00 55.22 260 ASP A N 1
ATOM 2072 C CA . ASP A 1 260 ? -44.822 -6.410 53.033 1.00 55.22 260 ASP A CA 1
ATOM 2073 C C . ASP A 1 260 ? -43.301 -6.560 53.183 1.00 55.22 260 ASP A C 1
ATOM 2075 O O . ASP A 1 260 ? -42.575 -5.695 53.675 1.00 55.22 260 ASP A O 1
ATOM 2079 N N . SER A 1 261 ? -42.863 -7.735 52.758 1.00 47.62 261 SER A N 1
ATOM 2080 C CA . SER A 1 261 ? -41.540 -8.332 52.804 1.00 47.62 261 SER A CA 1
ATOM 2081 C C . SER A 1 261 ? -40.505 -7.610 51.932 1.00 47.62 261 SER A C 1
ATOM 2083 O O . SER A 1 261 ? -40.533 -7.717 50.706 1.00 47.62 261 SER A O 1
ATOM 2085 N N . LEU A 1 262 ? -39.512 -6.977 52.560 1.00 54.59 262 LEU A N 1
ATOM 2086 C CA . LEU A 1 262 ? -38.218 -6.672 51.938 1.00 54.59 262 LEU A CA 1
ATOM 2087 C C . LEU A 1 262 ? -37.328 -7.918 52.034 1.00 54.59 262 LEU A C 1
ATOM 2089 O O . LEU A 1 262 ? -36.470 -8.026 52.905 1.00 54.59 262 LEU A O 1
ATOM 2093 N N . GLN A 1 263 ? -37.585 -8.902 51.174 1.00 52.41 263 GLN A N 1
ATOM 2094 C CA . GLN A 1 263 ? -36.710 -10.061 51.035 1.00 52.41 263 GLN A CA 1
ATOM 2095 C C . GLN A 1 263 ? -35.597 -9.712 50.039 1.00 52.41 263 GLN A C 1
ATOM 2097 O O . GLN A 1 263 ? -35.769 -9.821 48.825 1.00 52.41 263 GLN A O 1
ATOM 2102 N N . GLU A 1 264 ? -34.461 -9.247 50.560 1.00 57.47 264 GLU A N 1
ATOM 2103 C CA . GLU A 1 264 ? -33.213 -9.122 49.807 1.00 57.47 264 GLU A CA 1
ATOM 2104 C C . GLU A 1 264 ? -32.800 -10.508 49.292 1.00 57.47 264 GLU A C 1
ATOM 2106 O O . GLU A 1 264 ? -32.548 -11.429 50.069 1.00 57.47 264 GLU A O 1
ATOM 2111 N N . GLN A 1 265 ? -32.763 -10.681 47.970 1.00 65.38 265 GLN A N 1
ATOM 2112 C CA . GLN A 1 265 ? -32.249 -11.906 47.368 1.00 65.38 265 GLN A CA 1
ATOM 2113 C C . GLN A 1 265 ? -30.722 -11.862 47.366 1.00 65.38 265 GLN A C 1
ATOM 2115 O O . GLN A 1 265 ? -30.103 -11.065 46.660 1.00 65.38 265 GLN A O 1
ATOM 2120 N N . SER A 1 266 ? -30.121 -12.712 48.194 1.00 66.62 266 SER A N 1
ATOM 2121 C CA . SER A 1 266 ? -28.683 -12.951 48.220 1.00 66.62 266 SER A CA 1
ATOM 2122 C C . SER A 1 266 ? -28.216 -13.538 46.882 1.00 66.62 266 SER A C 1
ATOM 2124 O O . SER A 1 266 ? -28.858 -14.423 46.323 1.00 66.62 266 SER A O 1
ATOM 2126 N N . TYR A 1 267 ? -27.095 -13.029 46.371 1.00 70.81 267 TYR A N 1
ATOM 2127 C CA . TYR A 1 267 ? -26.460 -13.494 45.137 1.00 70.81 267 TYR A CA 1
ATOM 2128 C C . TYR A 1 267 ? -25.905 -14.912 45.341 1.00 70.81 267 TYR A C 1
ATOM 2130 O O . TYR A 1 267 ? -24.977 -15.104 46.127 1.00 70.81 267 TYR A O 1
ATOM 2138 N N . GLU A 1 268 ? -26.442 -15.899 44.629 1.00 75.88 268 GLU A N 1
ATOM 2139 C CA . GLU A 1 268 ? -25.877 -17.247 44.592 1.00 75.88 268 GLU A CA 1
ATOM 2140 C C . GLU A 1 268 ? -24.851 -17.323 43.451 1.00 75.88 268 GLU A C 1
ATOM 2142 O O . GLU A 1 268 ? -25.178 -17.157 42.273 1.00 75.88 268 GLU A O 1
ATOM 2147 N N . ILE A 1 269 ? -23.574 -17.504 43.801 1.00 76.19 269 ILE A N 1
ATOM 2148 C CA . ILE A 1 269 ? -22.494 -17.675 42.823 1.00 76.19 269 ILE A CA 1
ATOM 2149 C C . ILE A 1 269 ? -22.715 -19.026 42.138 1.00 76.19 269 ILE A C 1
ATOM 2151 O O . ILE A 1 269 ? -22.553 -20.076 42.756 1.00 76.19 269 ILE A O 1
ATOM 2155 N N . SER A 1 270 ? -23.089 -19.003 40.857 1.00 69.44 270 SER A N 1
ATOM 2156 C CA . SER A 1 270 ? -23.207 -20.230 40.066 1.00 69.44 270 SER A CA 1
ATOM 2157 C C . SER A 1 270 ? -21.844 -20.937 39.969 1.00 69.44 270 SER A C 1
ATOM 2159 O O . SER A 1 270 ? -20.839 -20.264 39.721 1.00 69.44 270 SER A O 1
ATOM 2161 N N . PRO A 1 271 ? -21.779 -22.272 40.141 1.00 78.50 271 PRO A N 1
ATOM 2162 C CA . PRO A 1 271 ? -20.533 -23.027 40.053 1.00 78.50 271 PRO A CA 1
ATOM 2163 C C . PRO A 1 271 ? -19.814 -22.808 38.720 1.00 78.50 271 PRO A C 1
ATOM 2165 O O . PRO A 1 271 ? -20.452 -22.748 37.666 1.00 78.50 271 PRO A O 1
ATOM 2168 N N . TYR A 1 272 ? -18.483 -22.736 38.781 1.00 69.31 272 TYR A N 1
ATOM 2169 C CA . TYR A 1 272 ? -17.596 -22.600 37.627 1.00 69.31 272 TYR A CA 1
ATOM 2170 C C . TYR A 1 272 ? -17.901 -23.710 36.607 1.00 69.31 272 TYR A C 1
ATOM 2172 O O . TYR A 1 272 ? -17.648 -24.889 36.860 1.00 69.31 272 TYR A O 1
ATOM 2180 N N . ARG A 1 273 ? -18.493 -23.352 35.464 1.00 67.69 273 ARG A N 1
ATOM 2181 C CA . ARG A 1 273 ? -18.617 -24.255 34.317 1.00 67.69 273 ARG A CA 1
ATOM 2182 C C . ARG A 1 273 ? -17.263 -24.252 33.614 1.00 67.69 273 ARG A C 1
ATOM 2184 O O . ARG A 1 273 ? -16.924 -23.289 32.940 1.00 67.69 273 ARG A O 1
ATOM 2191 N N . GLY A 1 274 ? -16.477 -25.302 33.829 1.00 60.22 274 GLY A N 1
ATOM 2192 C CA . GLY A 1 274 ? -15.333 -25.603 32.977 1.00 60.22 274 GLY A CA 1
ATOM 2193 C C . GLY A 1 274 ? -15.851 -26.214 31.683 1.00 60.22 274 GLY A C 1
ATOM 2194 O O . GLY A 1 274 ? -16.149 -27.403 31.660 1.00 60.22 274 GLY A O 1
ATOM 2195 N N . SER A 1 275 ? -16.026 -25.400 30.647 1.00 53.81 275 SER A N 1
ATOM 2196 C CA . SER A 1 275 ? -16.186 -25.889 29.277 1.00 53.81 275 SER A CA 1
ATOM 2197 C C . SER A 1 275 ? -14.882 -25.622 28.535 1.00 53.81 275 SER A C 1
ATOM 2199 O O . SER A 1 275 ? -14.657 -24.542 27.997 1.00 53.81 275 SER A O 1
ATOM 2201 N N . ASP A 1 276 ? -14.016 -26.623 28.631 1.00 67.19 276 ASP A N 1
ATOM 2202 C CA . ASP A 1 276 ? -12.869 -26.917 27.774 1.00 67.19 276 ASP A CA 1
ATOM 2203 C C . ASP A 1 276 ? -13.400 -27.574 26.487 1.00 67.19 276 ASP A C 1
ATOM 2205 O O . ASP A 1 276 ? -13.219 -28.768 26.275 1.00 67.19 276 ASP A O 1
ATOM 2209 N N . ASP A 1 277 ? -14.188 -26.828 25.708 1.00 61.66 277 ASP A N 1
ATOM 2210 C CA . ASP A 1 277 ? -14.684 -27.280 24.405 1.00 61.66 277 ASP A CA 1
ATOM 2211 C C . ASP A 1 277 ? -14.380 -26.174 23.394 1.00 61.66 277 ASP A C 1
ATOM 2213 O O . ASP A 1 277 ? -14.975 -25.093 23.409 1.00 61.66 277 ASP A O 1
ATOM 2217 N N . GLU A 1 278 ? -13.344 -26.423 22.598 1.00 52.50 278 GLU A N 1
ATOM 2218 C CA . GLU A 1 278 ? -12.886 -25.549 21.529 1.00 52.50 278 GLU A CA 1
ATOM 2219 C C . GLU A 1 278 ? -13.822 -25.673 20.327 1.00 52.50 278 GLU A C 1
ATOM 2221 O O . GLU A 1 278 ? -13.505 -26.348 19.352 1.00 52.50 278 GLU A O 1
ATOM 2226 N N . ASP A 1 279 ? -14.973 -25.008 20.392 1.00 61.09 279 ASP A N 1
ATOM 2227 C CA . ASP A 1 279 ? -15.788 -24.746 19.211 1.00 61.09 279 ASP A CA 1
ATOM 2228 C C . ASP A 1 279 ? -15.652 -23.266 18.824 1.00 61.09 279 ASP A C 1
ATOM 2230 O O . ASP A 1 279 ? -16.226 -22.348 19.417 1.00 61.09 279 ASP A O 1
ATOM 2234 N N . GLU A 1 280 ? -14.802 -23.063 17.816 1.00 56.72 280 GLU A N 1
ATOM 2235 C CA . GLU A 1 280 ? -14.649 -21.851 17.018 1.00 56.72 280 GLU A CA 1
ATOM 2236 C C . GLU A 1 280 ? -16.019 -21.425 16.466 1.00 56.72 280 GLU A C 1
ATOM 2238 O O . GLU A 1 280 ? -16.478 -22.055 15.525 1.00 56.72 280 GLU A O 1
ATOM 2243 N N . ASP A 1 281 ? -16.684 -20.421 17.065 1.00 61.38 281 ASP A N 1
ATOM 2244 C CA . ASP A 1 281 ? -17.657 -19.499 16.415 1.00 61.38 281 ASP A CA 1
ATOM 2245 C C . ASP A 1 281 ? -18.342 -18.489 17.398 1.00 61.38 281 ASP A C 1
ATOM 2247 O O . ASP A 1 281 ? -19.398 -17.928 17.096 1.00 61.38 281 ASP A O 1
ATOM 2251 N N . GLU A 1 282 ? -17.774 -18.183 18.580 1.00 57.94 282 GLU A N 1
ATOM 2252 C CA . GLU A 1 282 ? -18.403 -17.276 19.579 1.00 57.94 282 GLU A CA 1
ATOM 2253 C C . GLU A 1 282 ? -18.108 -15.761 19.421 1.00 57.94 282 GLU A C 1
ATOM 2255 O O . GLU A 1 282 ? -18.515 -14.953 20.262 1.00 57.94 282 GLU A O 1
ATOM 2260 N N . ASP A 1 283 ? -17.466 -15.321 18.336 1.00 61.81 283 ASP A N 1
ATOM 2261 C CA . ASP A 1 283 ? -17.004 -13.925 18.188 1.00 61.81 283 ASP A CA 1
ATOM 2262 C C . ASP A 1 283 ? -18.124 -12.863 18.027 1.00 61.81 283 ASP A C 1
ATOM 2264 O O . ASP A 1 283 ? -17.846 -11.662 18.067 1.00 61.81 283 ASP A O 1
ATOM 2268 N N . ASP A 1 284 ? -19.395 -13.270 17.909 1.00 64.12 284 ASP A N 1
ATOM 2269 C CA . ASP A 1 284 ? -20.548 -12.366 17.739 1.00 64.12 284 ASP A CA 1
ATOM 2270 C C . ASP A 1 284 ? -21.500 -12.292 18.955 1.00 64.12 284 ASP A C 1
ATOM 2272 O O . ASP A 1 284 ? -22.534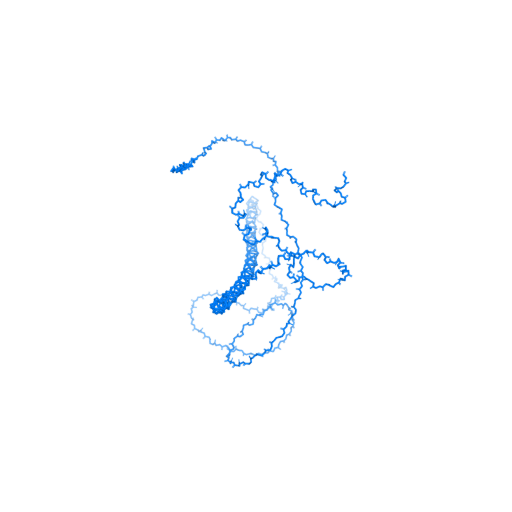 -11.609 18.894 1.00 64.12 284 ASP A O 1
ATOM 2276 N N . LEU A 1 285 ? -21.185 -12.935 20.089 1.00 64.12 285 LEU A N 1
ATOM 2277 C CA . LEU A 1 285 ? -22.009 -12.761 21.290 1.00 64.12 285 LEU A CA 1
ATOM 2278 C C . LEU A 1 285 ? -21.833 -11.342 21.866 1.00 64.12 285 LEU A C 1
ATOM 2280 O O . LEU A 1 285 ? -20.711 -10.918 22.163 1.00 64.12 285 LEU A O 1
ATOM 2284 N N . PRO A 1 286 ? -22.928 -10.577 22.075 1.00 69.00 286 PRO A N 1
ATOM 2285 C CA . PRO A 1 286 ? -22.831 -9.304 22.771 1.00 69.00 286 PRO A CA 1
ATOM 2286 C C . PRO A 1 286 ? -22.213 -9.553 24.149 1.00 69.00 286 PRO A C 1
ATOM 2288 O O . PRO A 1 286 ? -22.592 -10.487 24.846 1.00 69.00 286 PRO A O 1
ATOM 2291 N N . ASN A 1 287 ? -21.244 -8.719 24.533 1.00 69.75 287 ASN A N 1
ATOM 2292 C CA . ASN A 1 287 ? -20.581 -8.790 25.831 1.00 69.75 287 ASN A CA 1
ATOM 2293 C C . ASN A 1 287 ? -21.627 -8.814 26.964 1.00 69.75 287 ASN A C 1
ATOM 2295 O O . ASN A 1 287 ? -22.161 -7.773 27.343 1.00 69.75 287 ASN A O 1
ATOM 2299 N N . ASN A 1 288 ? -21.895 -10.004 27.502 1.00 73.31 288 ASN A N 1
ATOM 2300 C CA . ASN A 1 288 ? -22.907 -10.245 28.533 1.00 73.31 288 ASN A CA 1
ATOM 2301 C C . ASN A 1 288 ? -22.417 -9.879 29.944 1.00 73.31 288 ASN A C 1
ATOM 2303 O O . ASN A 1 288 ? -23.085 -10.181 30.934 1.00 73.31 288 ASN A O 1
ATOM 2307 N N . LYS A 1 289 ? -21.245 -9.244 30.073 1.00 85.19 289 LYS A N 1
ATOM 2308 C CA . LYS A 1 289 ? -20.740 -8.803 31.375 1.00 85.19 289 LYS A CA 1
ATOM 2309 C C . LYS A 1 289 ? -21.665 -7.729 31.943 1.00 85.19 289 LYS A C 1
ATOM 2311 O O . LYS A 1 289 ? -21.967 -6.735 31.282 1.00 85.19 289 LYS A O 1
ATOM 2316 N N . PHE A 1 290 ? -22.079 -7.924 33.195 1.00 86.81 290 PHE A N 1
ATOM 2317 C CA . PHE A 1 290 ? -22.800 -6.922 33.972 1.00 86.81 290 PHE A CA 1
ATOM 2318 C C . PHE A 1 290 ? -22.038 -5.590 33.941 1.00 86.81 290 PHE A C 1
ATOM 2320 O O . PHE A 1 290 ? -20.843 -5.556 34.230 1.00 86.81 290 PHE A O 1
ATOM 2327 N N . ILE A 1 291 ? -22.729 -4.504 33.584 1.00 87.31 291 ILE A N 1
ATOM 2328 C CA . ILE A 1 291 ? -22.163 -3.151 33.566 1.00 87.31 291 ILE A CA 1
ATOM 2329 C C . ILE A 1 291 ? -22.315 -2.568 34.976 1.00 87.31 291 ILE A C 1
ATOM 2331 O O . ILE A 1 291 ? -23.448 -2.305 35.390 1.00 87.31 291 ILE A O 1
ATOM 2335 N N . PRO A 1 292 ? -21.217 -2.325 35.719 1.00 92.69 292 PRO A N 1
ATOM 2336 C CA . PRO A 1 292 ? -21.295 -1.662 37.014 1.00 92.69 292 PRO A CA 1
ATOM 2337 C C . PRO A 1 292 ? -21.970 -0.292 36.901 1.00 92.69 292 PRO A C 1
ATOM 2339 O O . PRO A 1 292 ? -21.823 0.404 35.896 1.00 92.69 292 PRO A O 1
ATOM 2342 N N . SER A 1 293 ? -22.664 0.142 37.954 1.00 91.12 293 SER A N 1
ATOM 2343 C CA . SER A 1 293 ? -23.412 1.409 37.952 1.00 91.12 293 SER A CA 1
ATOM 2344 C C . SER A 1 293 ? -22.541 2.635 37.631 1.00 91.12 293 SER A C 1
ATOM 2346 O O . SER A 1 293 ? -23.009 3.537 36.933 1.00 91.12 293 SER A O 1
ATOM 2348 N N . TRP A 1 294 ? -21.267 2.647 38.046 1.00 93.50 294 TRP A N 1
ATOM 2349 C CA . TRP A 1 294 ? -20.297 3.708 37.722 1.00 93.50 294 TRP A CA 1
ATOM 2350 C C . TRP A 1 294 ? -19.921 3.761 36.232 1.00 93.50 294 TRP A C 1
ATOM 2352 O O . TRP A 1 294 ? -19.601 4.824 35.705 1.00 93.50 294 TRP A O 1
ATOM 2362 N N . ALA A 1 295 ? -20.006 2.627 35.532 1.00 93.31 295 ALA A N 1
ATOM 2363 C CA . ALA A 1 295 ? -19.779 2.522 34.093 1.00 93.31 295 ALA A CA 1
ATOM 2364 C C . ALA A 1 295 ? -21.076 2.734 33.286 1.00 93.31 295 ALA A C 1
ATOM 2366 O O . ALA A 1 295 ? -21.079 2.632 32.057 1.00 93.31 295 ALA A O 1
ATOM 2367 N N . SER A 1 296 ? -22.197 3.037 33.957 1.00 92.50 296 SER A N 1
ATOM 2368 C CA . SER A 1 296 ? -23.455 3.355 33.286 1.00 92.50 296 SER A CA 1
ATOM 2369 C C . SER A 1 296 ? -23.364 4.683 32.532 1.00 92.50 296 SER A C 1
ATOM 2371 O O . SER A 1 296 ? -22.674 5.621 32.935 1.00 92.50 296 SER A O 1
ATOM 2373 N N . LYS A 1 297 ? -24.129 4.803 31.443 1.00 93.44 297 LYS A N 1
ATOM 2374 C CA . LYS A 1 297 ? -24.136 5.996 30.582 1.00 93.44 297 LYS A CA 1
ATOM 2375 C C . LYS A 1 297 ? -24.419 7.296 31.346 1.00 93.44 297 LYS A C 1
ATOM 2377 O O . LYS A 1 297 ? -23.800 8.317 31.060 1.00 93.44 297 LYS A O 1
ATOM 2382 N N . HIS A 1 298 ? -25.368 7.270 32.283 1.00 92.56 298 HIS A N 1
ATOM 2383 C CA . HIS A 1 298 ? -25.718 8.447 33.078 1.00 92.56 298 HIS A CA 1
ATOM 2384 C C . HIS A 1 298 ? -24.585 8.824 34.040 1.00 92.56 298 HIS A C 1
ATOM 2386 O O . HIS A 1 298 ? -24.218 9.994 34.109 1.00 92.56 298 HIS A O 1
ATOM 2392 N N . SER A 1 299 ? -23.974 7.833 34.701 1.00 92.19 299 SER A N 1
ATOM 2393 C CA . SER A 1 299 ? -22.851 8.061 35.616 1.00 92.19 299 SER A CA 1
ATOM 2394 C C . SER A 1 299 ? -21.620 8.608 34.887 1.00 92.19 299 SER A C 1
ATOM 2396 O O . SER A 1 299 ? -21.102 9.655 35.274 1.00 92.19 299 SER A O 1
ATOM 2398 N N . LEU A 1 300 ? -21.227 8.000 33.761 1.00 94.00 300 LEU A N 1
ATOM 2399 C CA . LEU A 1 300 ? -20.114 8.489 32.941 1.00 94.00 300 LEU A CA 1
ATOM 2400 C C . LEU A 1 300 ? -20.351 9.920 32.438 1.00 94.00 300 LEU A C 1
ATOM 2402 O O . LEU A 1 300 ? -19.423 10.723 32.432 1.00 94.00 300 LEU A O 1
ATOM 2406 N N . SER A 1 301 ? -21.589 10.271 32.070 1.00 91.50 301 SER A N 1
ATOM 2407 C CA . SER A 1 301 ? -21.919 11.635 31.636 1.00 91.50 301 SER A CA 1
ATOM 2408 C C . SER A 1 301 ? -21.676 12.679 32.728 1.00 91.50 301 SER A C 1
ATOM 2410 O O . SER A 1 301 ? -21.277 13.792 32.403 1.00 91.50 301 SER A O 1
ATOM 2412 N N . LEU A 1 302 ? -21.921 12.341 33.997 1.00 91.00 302 LEU A N 1
ATOM 2413 C CA . LEU A 1 302 ? -21.665 13.239 35.126 1.00 91.00 302 LEU A CA 1
ATOM 2414 C C . LEU A 1 302 ? -20.166 13.310 35.447 1.00 91.00 302 LEU A C 1
ATOM 2416 O O . LEU A 1 302 ? -19.623 14.400 35.630 1.00 91.00 302 LEU A O 1
ATOM 2420 N N . ILE A 1 303 ? -19.488 12.159 35.464 1.00 90.00 303 ILE A N 1
ATOM 2421 C CA . ILE A 1 303 ? -18.066 12.058 35.818 1.00 90.00 303 ILE A CA 1
ATOM 2422 C C . ILE A 1 303 ? -17.195 12.802 34.800 1.00 90.00 303 ILE A C 1
ATOM 2424 O O . ILE A 1 303 ? -16.371 13.626 35.200 1.00 90.00 303 ILE A O 1
ATOM 2428 N N . VAL A 1 304 ? -17.417 12.589 33.498 1.00 86.44 304 VAL A N 1
ATOM 2429 C CA . VAL A 1 304 ? -16.611 13.206 32.427 1.00 86.44 304 VAL A CA 1
ATOM 2430 C C . VAL A 1 304 ? -16.690 14.734 32.471 1.00 86.44 304 VAL A C 1
ATOM 2432 O O . VAL A 1 304 ? -15.679 15.402 32.285 1.00 86.44 304 VAL A O 1
ATOM 2435 N N . SER A 1 305 ? -17.858 15.311 32.777 1.00 83.31 305 SER A N 1
ATOM 2436 C CA . SER A 1 305 ? -17.999 16.770 32.917 1.00 83.31 305 SER A CA 1
ATOM 2437 C C . SER A 1 305 ? -17.317 17.339 34.168 1.00 83.31 305 SER A C 1
ATOM 2439 O O . SER A 1 305 ? -17.033 18.535 34.218 1.00 83.31 305 SER A O 1
ATOM 2441 N N . SER A 1 306 ? -17.063 16.508 35.180 1.00 87.12 306 SER A N 1
ATOM 2442 C CA . SER A 1 306 ? -16.448 16.918 36.448 1.00 87.12 306 SER A CA 1
ATOM 2443 C C . SER A 1 306 ? -14.926 16.734 36.498 1.00 87.12 306 SER A C 1
ATOM 2445 O O . SER A 1 306 ? -14.275 17.271 37.396 1.00 87.12 306 SER A O 1
ATOM 2447 N N . GLN A 1 307 ? -14.342 16.007 35.542 1.00 86.75 307 GLN A N 1
ATOM 2448 C CA . GLN A 1 307 ? -12.921 15.676 35.533 1.00 86.75 307 GLN A CA 1
ATOM 2449 C C . GLN A 1 307 ? -12.074 16.911 35.179 1.00 86.75 307 GLN A C 1
ATOM 2451 O O . GLN A 1 307 ? -11.996 17.321 34.026 1.00 86.75 307 GLN A O 1
ATOM 2456 N N . LYS A 1 308 ? -11.450 17.519 36.195 1.00 88.19 308 LYS A N 1
ATOM 2457 C CA . LYS A 1 308 ? -10.598 18.721 36.068 1.00 88.19 308 LYS A CA 1
ATOM 2458 C C . LYS A 1 308 ? -9.118 18.472 36.370 1.00 88.19 308 LYS A C 1
ATOM 2460 O O . LYS A 1 308 ? -8.352 19.425 36.437 1.00 88.19 308 LYS A O 1
ATOM 2465 N N . MET A 1 309 ? -8.726 17.225 36.618 1.00 88.00 309 MET A N 1
ATOM 2466 C CA . MET A 1 309 ? -7.336 16.910 36.948 1.00 88.00 309 MET A CA 1
ATOM 2467 C C . MET A 1 309 ? -6.476 16.860 35.689 1.00 88.00 309 MET A C 1
ATOM 2469 O O . MET A 1 309 ? -6.892 16.302 34.673 1.00 88.00 309 MET A O 1
ATOM 2473 N N . ASP A 1 310 ? -5.281 17.431 35.787 1.00 89.25 310 ASP A N 1
ATOM 2474 C CA . ASP A 1 310 ? -4.285 17.427 34.724 1.00 89.25 310 ASP A CA 1
ATOM 2475 C C . ASP A 1 310 ? -3.714 16.006 34.548 1.00 89.25 310 ASP A C 1
ATOM 2477 O O . ASP A 1 310 ? -3.175 15.451 35.513 1.00 89.25 310 ASP A O 1
ATOM 2481 N N . PRO A 1 311 ? -3.832 15.385 33.359 1.00 90.25 311 PRO A N 1
ATOM 2482 C CA . PRO A 1 311 ? -3.316 14.041 33.126 1.00 90.25 311 PRO A CA 1
ATOM 2483 C C . PRO A 1 311 ? -1.809 13.922 33.381 1.00 90.25 311 PRO A C 1
ATOM 2485 O O . PRO A 1 311 ? -1.382 12.851 33.811 1.00 90.25 311 PRO A O 1
ATOM 2488 N N . GLU A 1 312 ? -1.019 14.985 33.195 1.00 90.50 312 GLU A N 1
ATOM 2489 C CA . GLU A 1 312 ? 0.434 14.943 33.431 1.00 90.50 312 GLU A CA 1
ATOM 2490 C C . GLU A 1 312 ? 0.785 14.843 34.923 1.00 90.50 312 GLU A C 1
ATOM 2492 O O . GLU A 1 312 ? 1.835 14.308 35.281 1.00 90.50 312 GLU A O 1
ATOM 2497 N N . THR A 1 313 ? -0.124 15.274 35.807 1.00 90.88 313 THR A N 1
ATOM 2498 C CA . THR A 1 313 ? 0.029 15.105 37.263 1.00 90.88 313 THR A CA 1
ATOM 2499 C C . THR A 1 313 ? -0.290 13.685 37.729 1.00 90.88 313 THR A C 1
ATOM 2501 O O . THR A 1 313 ? 0.285 13.217 38.709 1.00 90.88 313 THR A O 1
ATOM 2504 N N . ILE A 1 314 ? -1.196 12.990 37.029 1.00 91.56 314 ILE A N 1
ATOM 2505 C CA . ILE A 1 314 ? -1.616 11.616 37.356 1.00 91.56 314 ILE A CA 1
ATOM 2506 C C . ILE A 1 314 ? -0.661 10.598 36.733 1.00 91.56 314 ILE A C 1
ATOM 2508 O O . ILE A 1 314 ? -0.324 9.596 37.360 1.00 91.56 314 ILE A O 1
ATOM 2512 N N . PHE A 1 315 ? -0.227 10.858 35.500 1.00 92.25 315 PHE A N 1
ATOM 2513 C CA . PHE A 1 315 ? 0.621 9.975 34.709 1.00 92.25 315 PHE A CA 1
ATOM 2514 C C . PHE A 1 315 ? 1.871 10.730 34.232 1.00 92.25 315 PHE A C 1
ATOM 2516 O O . PHE A 1 315 ? 1.944 11.128 33.066 1.00 92.25 315 PHE A O 1
ATOM 2523 N N . PRO A 1 316 ? 2.872 10.939 35.110 1.00 91.06 316 PRO A N 1
ATOM 2524 C CA . PRO A 1 316 ? 4.093 11.641 34.740 1.00 91.06 316 PRO A CA 1
ATOM 2525 C C . PRO A 1 316 ? 4.806 10.932 33.579 1.00 91.06 316 PRO A C 1
ATOM 2527 O O . PRO A 1 316 ? 4.939 9.705 33.622 1.00 91.06 316 PRO A O 1
ATOM 2530 N N . PRO A 1 317 ? 5.360 11.654 32.588 1.00 86.25 317 PRO A N 1
ATOM 2531 C CA . PRO A 1 317 ? 6.081 11.049 31.462 1.00 86.25 317 PRO A CA 1
ATOM 2532 C C . PRO A 1 317 ? 7.244 10.134 31.877 1.00 86.25 317 PRO A C 1
ATOM 2534 O O . PRO A 1 317 ? 7.592 9.199 31.165 1.00 86.25 317 PRO A O 1
ATOM 2537 N N . GLN A 1 318 ? 7.824 10.378 33.054 1.00 86.69 318 GLN A N 1
ATOM 2538 C CA . GLN A 1 318 ? 8.920 9.586 33.621 1.00 86.69 318 GLN A CA 1
ATOM 2539 C C . GLN A 1 318 ? 8.465 8.241 34.214 1.00 86.69 318 GLN A C 1
ATOM 2541 O O . GLN A 1 318 ? 9.305 7.409 34.536 1.00 86.69 318 GLN A O 1
ATOM 2546 N N . SER A 1 319 ? 7.154 8.024 34.380 1.00 87.62 319 SER A N 1
ATOM 2547 C CA . SER A 1 319 ? 6.597 6.774 34.919 1.00 87.62 319 SER A CA 1
ATOM 2548 C C . SER A 1 319 ? 6.458 5.662 33.874 1.00 87.62 319 SER A C 1
ATOM 2550 O O . SER A 1 319 ? 6.222 4.507 34.229 1.00 87.62 319 SER A O 1
ATOM 2552 N N . PHE A 1 320 ? 6.606 5.991 32.589 1.00 88.12 320 PHE A N 1
ATOM 2553 C CA . PHE A 1 320 ? 6.511 5.022 31.506 1.00 88.12 320 PHE A CA 1
ATOM 2554 C C . PHE A 1 320 ? 7.850 4.311 31.291 1.00 88.12 320 PHE A C 1
ATOM 2556 O O . PHE A 1 320 ? 8.914 4.928 31.307 1.00 88.12 320 PHE A O 1
ATOM 2563 N N . CYS A 1 321 ? 7.790 3.001 31.058 1.00 84.50 321 CYS A N 1
ATOM 2564 C CA . CYS A 1 321 ? 8.950 2.207 30.665 1.00 84.50 321 CYS A CA 1
ATOM 2565 C C . CYS A 1 321 ? 9.436 2.595 29.263 1.00 84.50 321 CYS A C 1
ATOM 2567 O O . CYS A 1 321 ? 8.665 3.051 28.409 1.00 84.50 321 CYS A O 1
ATOM 2569 N N . ASN A 1 322 ? 10.731 2.394 29.014 1.00 85.75 322 ASN A N 1
ATOM 2570 C CA . ASN A 1 322 ? 11.300 2.630 27.695 1.00 85.75 322 ASN A CA 1
ATOM 2571 C C . ASN A 1 322 ? 10.687 1.633 26.702 1.00 85.75 322 ASN A C 1
ATOM 2573 O O . ASN A 1 322 ? 10.651 0.431 26.956 1.00 85.75 322 ASN A O 1
ATOM 2577 N N . ILE A 1 323 ? 10.239 2.109 25.539 1.00 88.94 323 ILE A N 1
ATOM 2578 C CA . ILE A 1 323 ? 9.654 1.238 24.513 1.00 88.94 323 ILE A CA 1
ATOM 2579 C C . ILE A 1 323 ? 10.603 0.109 24.088 1.00 88.94 323 ILE A C 1
ATOM 2581 O O . ILE A 1 323 ? 10.147 -0.981 23.750 1.00 88.94 323 ILE A O 1
ATOM 2585 N N . ALA A 1 324 ? 11.918 0.339 24.165 1.00 86.88 324 ALA A N 1
ATOM 2586 C CA . ALA A 1 324 ? 12.918 -0.691 23.917 1.00 86.88 324 ALA A CA 1
ATOM 2587 C C . ALA A 1 324 ? 12.775 -1.883 24.878 1.00 86.88 324 ALA A C 1
ATOM 2589 O O . ALA A 1 324 ? 12.903 -3.020 24.438 1.00 86.88 324 ALA A O 1
ATOM 2590 N N . GLU A 1 325 ? 12.448 -1.642 26.151 1.00 84.44 325 GLU A N 1
ATOM 2591 C CA . GLU A 1 325 ? 12.242 -2.688 27.160 1.00 84.44 325 GLU A CA 1
ATOM 2592 C C . GLU A 1 325 ? 10.970 -3.494 26.879 1.00 84.44 325 GLU A C 1
ATOM 2594 O O . GLU A 1 325 ? 10.974 -4.717 27.000 1.00 84.44 325 GLU A O 1
ATOM 2599 N N . VAL A 1 326 ? 9.894 -2.834 26.438 1.00 85.06 326 VAL A N 1
ATOM 2600 C CA . VAL A 1 326 ? 8.603 -3.482 26.128 1.00 85.06 326 VAL A CA 1
ATOM 2601 C C . VAL A 1 326 ? 8.704 -4.392 24.901 1.00 85.06 326 VAL A C 1
ATOM 2603 O O . VAL A 1 326 ? 8.027 -5.417 24.826 1.00 85.06 326 VAL A O 1
ATOM 2606 N N . LEU A 1 327 ? 9.562 -4.032 23.944 1.00 85.19 327 LEU A N 1
ATOM 2607 C CA . LEU A 1 327 ? 9.809 -4.811 22.731 1.00 85.19 327 LEU A CA 1
ATOM 2608 C C . LEU A 1 327 ? 10.795 -5.966 22.942 1.00 85.19 327 LEU A C 1
ATOM 2610 O O . LEU A 1 327 ? 10.925 -6.816 22.055 1.00 85.19 327 LEU A O 1
ATOM 2614 N N . LEU A 1 328 ? 11.481 -6.027 24.089 1.00 82.31 328 LEU A N 1
ATOM 2615 C CA . LEU A 1 328 ? 12.312 -7.178 24.406 1.00 82.31 328 LEU A CA 1
ATOM 2616 C C . LEU A 1 328 ? 11.428 -8.424 24.531 1.00 82.31 328 LEU A C 1
ATOM 2618 O O . LEU A 1 328 ? 10.390 -8.398 25.196 1.00 82.31 328 LEU A O 1
ATOM 2622 N N . PRO A 1 329 ? 11.842 -9.554 23.935 1.00 80.75 329 PRO A N 1
ATOM 2623 C CA . PRO A 1 329 ? 11.245 -10.842 24.233 1.00 80.75 329 PRO A CA 1
ATOM 2624 C C . PRO A 1 329 ? 11.125 -11.022 25.746 1.00 80.75 329 PRO A C 1
ATOM 2626 O O . PRO A 1 329 ? 12.085 -10.774 26.469 1.00 80.75 329 PRO A O 1
ATOM 2629 N N . ARG A 1 330 ? 9.983 -11.526 26.225 1.00 78.62 330 ARG A N 1
ATOM 2630 C CA . ARG A 1 330 ? 9.691 -11.743 27.659 1.00 78.62 330 ARG A CA 1
ATOM 2631 C C . ARG A 1 330 ? 10.789 -12.516 28.413 1.00 78.62 330 ARG A C 1
ATOM 2633 O O . ARG A 1 330 ? 10.899 -12.418 29.625 1.00 78.62 330 ARG A O 1
ATOM 2640 N N . LYS A 1 331 ? 11.621 -13.269 27.680 1.00 77.19 331 LYS A N 1
ATOM 2641 C CA . LYS A 1 331 ? 12.796 -13.999 28.180 1.00 77.19 331 LYS A CA 1
ATOM 2642 C C . LYS A 1 331 ? 14.008 -13.118 28.528 1.00 77.19 331 LYS A C 1
ATOM 2644 O O . LYS A 1 331 ? 14.870 -13.582 29.257 1.00 77.19 331 LYS A O 1
ATOM 2649 N N . LEU A 1 332 ? 14.085 -11.894 28.008 1.00 67.25 332 LEU A N 1
ATOM 2650 C CA . LEU A 1 332 ? 15.157 -10.920 28.251 1.00 67.25 332 LEU A CA 1
ATOM 2651 C C . LEU A 1 332 ? 14.751 -9.820 29.251 1.00 67.25 332 LEU A C 1
ATOM 2653 O O . LEU A 1 332 ? 15.590 -9.016 29.622 1.00 67.25 332 LEU A O 1
ATOM 2657 N N . GLN A 1 333 ? 13.488 -9.789 29.698 1.00 66.38 333 GLN A N 1
ATOM 2658 C CA . GLN A 1 333 ? 12.968 -8.828 30.690 1.00 66.38 333 GLN A CA 1
ATOM 2659 C C . GLN A 1 333 ? 13.164 -9.285 32.153 1.00 66.38 333 GLN A C 1
ATOM 2661 O O . GLN A 1 333 ? 12.726 -8.603 33.072 1.00 66.38 333 GLN A O 1
ATOM 2666 N N . LEU A 1 334 ? 13.756 -10.466 32.373 1.00 66.88 334 LEU A N 1
ATOM 2667 C CA . LEU A 1 334 ? 13.886 -11.131 33.682 1.00 66.88 334 LEU A CA 1
ATOM 2668 C C . LEU A 1 334 ? 15.349 -11.279 34.157 1.00 66.88 334 LEU A C 1
ATOM 2670 O O . LEU A 1 334 ? 15.618 -12.091 35.041 1.00 66.88 334 LEU A O 1
ATOM 2674 N N . GLN A 1 335 ? 16.282 -10.533 33.562 1.00 53.91 335 GLN A N 1
ATOM 2675 C CA . GLN A 1 335 ? 17.670 -10.391 34.027 1.00 53.91 335 GLN A CA 1
ATOM 2676 C C . GLN A 1 335 ? 17.852 -9.021 34.662 1.00 53.91 335 GLN A C 1
ATOM 2678 O O . GLN A 1 335 ? 18.589 -8.961 35.670 1.00 53.91 335 GLN A O 1
#